Protein 1Y51 (pdb70)

Sequence (261 aa):
AEKTFKVVSDSGIHARPATILVQTASKWNSEIQLEYNGKTVNLKSIMGVMSLGIPKGATIKITAEGADAAEAMAALTDTLAKEGLAEAEKTFKVVSDSGIHARPATILVQTASKWNSEIQLEYNGKTVNLKSIMGVMSLGIPKGATIKITAEGADAAEAMAALTDTLAKEGLAEAEKTFKVVSDSGIHARPATILVQTASKWNSEIQLEYNGKTVNLKSIMGVMSLGIPKGATIKITAEGADAAEAMAALTDTLAKEGLAE

InterPro domains:
  IPR000032 Phosphocarrier protein HPr-like [PF00381] (3-82)
  IPR000032 Phosphocarrier protein HPr-like [PR00107] (13-29)
  IPR000032 Phosphocarrier protein HPr-like [PR00107] (38-53)
  IPR000032 Phosphocarrier protein HPr-like [PR00107] (53-70)
  IPR000032 Phosphocarrier protein HPr-like [PS51350] (1-88)
  IPR000032 Phosphocarrier protein HPr-like [TIGR01003] (1-81)
  IPR000032 Phosphocarrier protein HPr-like [cd00367] (5-64)
  IPR001020 Phosphotransferase system, HPr histidine phosphorylation site [PS00369] (13-20)
  IPR002114 Phosphotransferase system, HPr serine phosphorylation site [PS00589] (39-54)
  IPR035895 HPr-like superfamily [G3DSA:3.30.1340.10] (1-88)
  IPR035895 HPr-like superfamily [SSF55594] (1-83)
  IPR050399 Phosphocarrier protein HPr [PTHR33705] (1-84)

Radius of gyration: 20.87 Å; Cα contacts (8 Å, |Δi|>4): 569; chains: 3; bounding box: 58×35×46 Å

CATH classification: 3.30.1340.10

Secondary structure (DSSP, 8-state):
-EEEEEB--TT-S-HHHHHHHHHHHHTSSSEEEEEETTEEEETT-HHHHHHT-PPTT-EEEEEEESTTHHHHHHHHHHHHHHTT-B-/-EEEEEB--TT-S-HHHHHHHHHHHHTSSSEEEEEETTEEEETT-HHHHHHT-PPTT-EEEEEEESTTHHHHHHHHHHHHHHTT-B-/-EEEEEB--TT-B-HHHHHHHHHHHHTSSSEEEEEETTEEEETT-HHHHHHT-BPTT-EEEEEEESTTHHHHHHHHHHHHHHTT-B-

B-factor: mean 28.65, std 10.47, range [8.69, 104.7]

Nearest PDB structures (foldseek):
  1y51-assembly1_A  TM=1.012E+00  e=1.190E-16  Geobacillus stearothermophilus
  1y4y-assembly1_A  TM=1.009E+00  e=4.669E-16  Geobacillus stearothermophilus
  1sph-assembly1_B  TM=9.916E-01  e=9.750E-13  Bacillus subtilis
  2hpr-assembly1_A  TM=9.894E-01  e=1.330E-12  Bacillus subtilis
  1ptf-assembly1_A  TM=9.870E-01  e=1.815E-12  Enterococcus faecalis

Foldseek 3Di:
DKDKKWWADQAAQDDPLLVVLLVLLVVDPWFKWKDFPHDIDGSVDSVSSRVVSGHHGTMMMMDTDDPCRVVSVVSSVVSCVVSNTID/DKDKKWWADQAAQDDPLLVVLLVLLVVDPKFKWKDFPHDIDGSVDSVVSRVRSGHHGTMMMMDIDDPCRVVSVVSSVVSCVVSSTID/DKDKKWWADQAAQADPLLVVLLVLLVVDPWFKWKDWPHDIDGSVDSVVVHVVSGGHGTMMMMDTDDPCRVVSVVSSVVSCVVSRTID

Solvent-accessible surface area: 12404 Å² total; per-residue (Å²): 68,103,77,77,5,107,3,70,16,119,64,0,2,83,51,154,25,0,54,48,0,11,116,23,0,60,127,24,101,1,114,2,38,0,33,48,125,70,150,85,27,80,0,67,44,63,162,14,0,70,85,18,55,5,58,125,41,9,82,2,74,0,30,0,83,46,45,6,11,35,4,0,17,37,22,0,38,77,16,0,69,175,40,41,2,4,147,67,98,73,38,5,108,2,72,16,120,76,2,0,75,66,143,30,0,46,49,0,13,108,20,0,64,151,45,124,0,40,1,3,0,4,43,93,16,105,22,15,48,0,63,48,69,160,17,0,62,70,17,38,0,58,122,37,9,28,0,36,0,15,0,20,22,88,22,12,74,96,0,16,58,20,0,40,74,17,0,67,176,40,40,1,4,142,68,93,76,74,4,108,3,70,16,122,82,1,0,65,64,198,38,0,55,69,0,12,114,21,0,58,148,43,127,0,38,1,3,0,42,45,128,47,137,22,20,47,0,62,50,64,160,17,0,63,87,19,40,0,57,122,40,9,78,1,86,0,14,0,18,24,68,21,10,75,91,0,17,59,21,0,37,70,16,0,67,170,58,41,2,4,150

Organism: Geobacillus stearothermophilus (NCBI:txid1422)

Structure (mmCIF, N/CA/C/O backbone):
data_1Y51
#
_entry.id   1Y51
#
_cell.length_a   75.719
_cell.length_b   75.719
_cell.length_c   177.783
_cell.angle_alpha   90.00
_cell.angle_beta   90.00
_cell.angle_gamma   90.00
#
_symmetry.space_group_name_H-M   'I 41 2 2'
#
loop_
_entity.id
_entity.type
_entity.pdbx_description
1 polymer 'Phosphocarrier protein HPr'
2 non-polymer 'SULFATE ION'
3 water water
#
loop_
_atom_site.group_PDB
_atom_site.id
_atom_site.type_symbol
_atom_site.label_atom_id
_atom_site.label_alt_id
_atom_site.label_comp_id
_atom_site.label_asym_id
_atom_site.label_entity_id
_atom_site.label_seq_id
_atom_site.pdbx_PDB_ins_code
_atom_site.Cartn_x
_atom_site.Cartn_y
_atom_site.Cartn_z
_atom_site.occupancy
_atom_site.B_iso_or_equiv
_atom_site.auth_seq_id
_atom_site.auth_comp_id
_atom_site.auth_asym_id
_atom_site.auth_atom_id
_atom_site.pdbx_PDB_model_num
ATOM 1 N N . ALA A 1 2 ? 62.031 27.060 40.020 1.00 23.32 2 ALA A N 1
ATOM 2 C CA . ALA A 1 2 ? 62.161 26.143 38.856 1.00 23.36 2 ALA A CA 1
ATOM 3 C C . ALA A 1 2 ? 63.420 25.323 39.068 1.00 23.04 2 ALA A C 1
ATOM 4 O O . ALA A 1 2 ? 64.368 25.825 39.637 1.00 23.25 2 ALA A O 1
ATOM 6 N N . GLU A 1 3 ? 63.413 24.042 38.638 1.00 21.51 3 GLU A N 1
ATOM 7 C CA . GLU A 1 3 ? 64.524 23.113 38.848 1.00 20.86 3 GLU A CA 1
ATOM 8 C C . GLU A 1 3 ? 64.528 22.130 37.673 1.00 23.11 3 GLU A C 1
ATOM 9 O O . GLU A 1 3 ? 63.477 21.703 37.196 1.00 22.68 3 GLU A O 1
ATOM 15 N N . LYS A 1 4 ? 65.727 21.826 37.202 1.00 21.55 4 LYS A N 1
ATOM 16 C CA . LYS A 1 4 ? 65.928 20.843 36.118 1.00 20.61 4 LYS A CA 1
ATOM 17 C C . LYS A 1 4 ? 67.314 20.260 36.220 1.00 22.86 4 LYS A C 1
ATOM 18 O O . LYS A 1 4 ? 68.284 20.975 36.501 1.00 21.36 4 LYS A O 1
ATOM 24 N N . THR A 1 5 ? 67.403 18.926 36.031 1.00 20.68 5 THR A N 1
ATOM 25 C CA . THR A 1 5 ? 68.677 18.259 35.873 1.00 20.89 5 THR A CA 1
ATOM 26 C C . THR A 1 5 ? 69.008 17.959 34.390 1.00 17.54 5 THR A C 1
ATOM 27 O O . THR A 1 5 ? 68.126 17.822 33.573 1.00 20.51 5 THR A O 1
ATOM 31 N N . PHE A 1 6 ? 70.304 18.004 34.114 1.00 18.26 6 PHE A N 1
ATOM 32 C CA . PHE A 1 6 ? 70.858 17.781 32.784 1.00 21.18 6 PHE A CA 1
ATOM 33 C C . PHE A 1 6 ? 72.024 16.835 32.856 1.00 22.28 6 PHE A C 1
ATOM 34 O O . PHE A 1 6 ? 72.761 16.758 33.823 1.00 19.36 6 PHE A O 1
ATOM 42 N N . LYS A 1 7 ? 72.271 16.186 31.734 1.00 21.57 7 LYS A N 1
ATOM 43 C CA . LYS A 1 7 ? 73.453 15.375 31.537 1.00 21.94 7 LYS A CA 1
ATOM 44 C C . LYS A 1 7 ? 74.400 16.117 30.579 1.00 17.80 7 LYS A C 1
ATOM 45 O O . LYS A 1 7 ? 73.980 16.556 29.484 1.00 20.63 7 LYS A O 1
ATOM 51 N N . VAL A 1 8 ? 75.656 16.211 30.959 1.00 20.07 8 VAL A N 1
ATOM 52 C CA . VAL A 1 8 ? 76.648 16.879 30.191 1.00 19.83 8 VAL A CA 1
ATOM 53 C C . VAL A 1 8 ? 77.151 15.972 29.064 1.00 22.50 8 VAL A C 1
ATOM 54 O O . VAL A 1 8 ? 77.517 14.826 29.293 1.00 23.48 8 VAL A O 1
ATOM 58 N N . VAL A 1 9 ? 77.070 16.492 27.847 1.00 23.06 9 VAL A N 1
ATOM 59 C CA . VAL A 1 9 ? 77.393 15.695 26.659 1.00 23.01 9 VAL A CA 1
ATOM 60 C C . VAL A 1 9 ? 78.609 16.221 25.907 1.00 25.18 9 VAL A C 1
ATOM 61 O O . VAL A 1 9 ? 79.028 15.627 24.917 1.00 24.80 9 VAL A O 1
ATOM 65 N N . SER A 1 10 ? 79.162 17.351 26.327 1.00 21.92 10 SER A N 1
ATOM 66 C CA . SER A 1 10 ? 80.351 17.882 25.758 1.00 22.75 10 SER A CA 1
ATOM 67 C C . SER A 1 10 ? 81.578 17.078 26.146 1.00 29.54 10 SER A C 1
ATOM 68 O O . SER A 1 10 ? 81.753 16.787 27.315 1.00 26.86 10 SER A O 1
ATOM 71 N N . ASP A 1 11 ? 82.447 16.776 25.166 1.00 26.69 11 ASP A N 1
ATOM 72 C CA . ASP A 1 11 ? 83.711 16.066 25.416 1.00 37.28 11 ASP A CA 1
ATOM 73 C C . ASP A 1 11 ? 84.596 16.736 26.428 1.00 32.11 11 ASP A C 1
ATOM 74 O O . ASP A 1 11 ? 85.327 16.066 27.157 1.00 35.43 11 ASP A O 1
ATOM 79 N N . SER A 1 12 ? 84.548 18.059 26.476 1.00 29.38 12 SER A N 1
ATOM 80 C CA . SER A 1 12 ? 85.408 18.810 27.378 1.00 32.36 12 SER A CA 1
ATOM 81 C C . SER A 1 12 ? 84.695 19.248 28.662 1.00 32.25 12 SER A C 1
ATOM 82 O O . SER A 1 12 ? 85.222 20.085 29.390 1.00 39.56 12 SER A O 1
ATOM 85 N N . GLY A 1 13 ? 83.491 18.748 28.920 1.00 28.33 13 GLY A N 1
ATOM 86 C CA . GLY A 1 13 ? 82.742 19.251 30.073 1.00 27.90 13 GLY A CA 1
ATOM 87 C C . GLY A 1 13 ? 82.261 20.681 29.864 1.00 26.38 13 GLY A C 1
ATOM 88 O O . GLY A 1 13 ? 81.986 21.095 28.722 1.00 26.50 13 GLY A O 1
ATOM 89 N N . ILE A 1 14 ? 82.085 21.422 30.959 1.00 25.56 14 ILE A N 1
ATOM 90 C CA . ILE A 1 14 ? 81.605 22.821 30.908 1.00 23.82 14 ILE A CA 1
ATOM 91 C C . ILE A 1 14 ? 82.721 23.744 31.366 1.00 26.45 14 ILE A C 1
ATOM 92 O O . ILE A 1 14 ? 83.035 23.833 32.561 1.00 25.17 14 ILE A O 1
ATOM 97 N N . HIS A 1 15 ? 83.359 24.384 30.403 1.00 24.74 15 HIS A N 1
ATOM 98 C CA . HIS A 1 15 ? 84.513 25.219 30.658 1.00 29.53 15 HIS A CA 1
ATOM 99 C C . HIS A 1 15 ? 84.590 26.350 29.611 1.00 25.34 15 HIS A C 1
ATOM 100 O O . HIS A 1 15 ? 83.769 26.470 28.690 1.00 25.01 15 HIS A O 1
ATOM 113 N N . ALA A 1 16 ? 85.580 27.206 29.796 1.00 24.90 16 ALA A N 1
ATOM 114 C CA . ALA A 1 16 ? 85.961 28.190 28.798 1.00 28.80 16 ALA A CA 1
ATOM 115 C C . ALA A 1 16 ? 84.812 28.995 28.147 1.00 28.64 16 ALA A C 1
ATOM 116 O O . ALA A 1 16 ? 83.943 29.527 28.841 1.00 26.90 16 ALA A O 1
ATOM 118 N N . ARG A 1 17 ? 84.818 29.113 26.828 1.00 27.55 17 ARG A N 1
ATOM 119 C CA . ARG A 1 17 ? 83.915 30.031 26.165 1.00 26.96 17 ARG A CA 1
ATOM 120 C C . ARG A 1 17 ? 82.459 29.550 26.262 1.00 24.42 17 ARG A C 1
ATOM 121 O O . ARG A 1 17 ? 81.571 30.383 26.459 1.00 23.38 17 ARG A O 1
ATOM 136 N N . PRO A 1 18 ? 82.159 28.267 26.098 1.00 25.34 18 PRO A N 1
ATOM 137 C CA . PRO A 1 18 ? 80.756 27.841 26.300 1.00 19.77 18 PRO A CA 1
ATOM 138 C C . PRO A 1 18 ? 80.236 28.100 27.706 1.00 22.84 18 PRO A C 1
ATOM 139 O O . PRO A 1 18 ? 79.054 28.488 27.842 1.00 22.20 18 PRO A O 1
ATOM 143 N N . ALA A 1 19 ? 81.087 27.966 28.727 1.00 19.92 19 ALA A N 1
ATOM 144 C CA . ALA A 1 19 ? 80.666 28.241 30.107 1.00 20.03 19 ALA A CA 1
ATOM 145 C C . ALA A 1 19 ? 80.341 29.755 30.226 1.00 21.73 19 ALA A C 1
ATOM 146 O O . ALA A 1 19 ? 79.381 30.165 30.903 1.00 21.07 19 ALA A O 1
ATOM 148 N N . THR A 1 20 ? 81.146 30.551 29.563 1.00 18.97 20 THR A N 1
ATOM 149 C CA . THR A 1 20 ? 80.959 32.007 29.531 1.00 21.33 20 THR A CA 1
ATOM 150 C C . THR A 1 20 ? 79.600 32.392 28.910 1.00 19.98 20 THR A C 1
ATOM 151 O O . THR A 1 20 ? 78.839 33.209 29.444 1.00 22.08 20 THR A O 1
ATOM 155 N N . ILE A 1 21 ? 79.269 31.751 27.804 1.00 19.02 21 ILE A N 1
ATOM 156 C CA . ILE A 1 21 ? 78.026 32.020 27.126 1.00 21.87 21 ILE A CA 1
ATOM 157 C C . ILE A 1 21 ? 76.848 31.567 28.042 1.00 20.02 21 ILE A C 1
ATOM 158 O O . ILE A 1 21 ? 75.830 32.236 28.094 1.00 18.77 21 ILE A O 1
ATOM 163 N N . LEU A 1 22 ? 76.967 30.426 28.712 1.00 18.02 22 LEU A N 1
ATOM 164 C CA . LEU A 1 22 ? 75.947 29.973 29.645 1.00 18.85 22 LEU A CA 1
ATOM 165 C C . LEU A 1 22 ? 75.686 31.026 30.776 1.00 18.67 22 LEU A C 1
ATOM 166 O O . LEU A 1 22 ? 74.545 31.358 31.087 1.00 18.04 22 LEU A O 1
ATOM 171 N N . VAL A 1 23 ? 76.754 31.532 31.366 1.00 18.84 23 VAL A N 1
ATOM 172 C CA . VAL A 1 23 ? 76.660 32.565 32.396 1.00 18.58 23 VAL A CA 1
ATOM 173 C C . VAL A 1 23 ? 75.971 33.827 31.819 1.00 17.21 23 VAL A C 1
ATOM 174 O O . VAL A 1 23 ? 75.116 34.447 32.485 1.00 17.26 23 VAL A O 1
ATOM 178 N N . GLN A 1 24 ? 76.317 34.202 30.575 1.00 16.59 24 GLN A N 1
ATOM 179 C CA . GLN A 1 24 ? 75.699 35.352 29.967 1.00 19.50 24 GLN A CA 1
ATOM 180 C C . GLN A 1 24 ? 74.183 35.138 29.739 1.00 15.74 24 GLN A C 1
ATOM 181 O O . GLN A 1 24 ? 73.406 36.030 29.990 1.00 17.64 24 GLN A O 1
ATOM 187 N N . THR A 1 25 ? 73.781 33.939 29.332 1.00 16.32 25 THR A N 1
ATOM 188 C CA . THR A 1 25 ? 72.357 33.609 29.259 1.00 16.28 25 THR A CA 1
ATOM 189 C C . THR A 1 25 ? 71.679 33.751 30.617 1.00 17.53 25 THR A C 1
ATOM 190 O O . THR A 1 25 ? 70.564 34.303 30.679 1.00 17.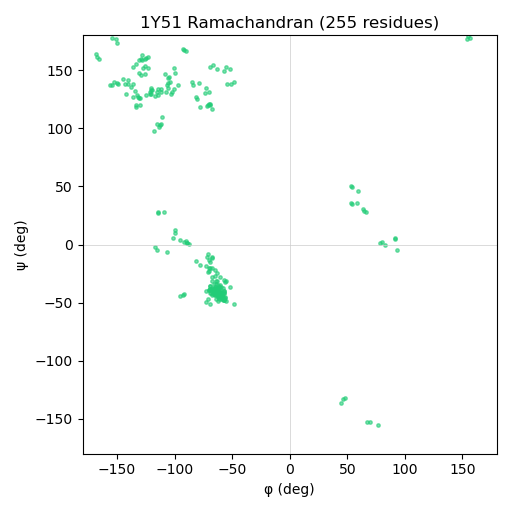17 25 THR A O 1
ATOM 194 N N . ALA A 1 26 ? 72.306 33.217 31.686 1.00 16.07 26 ALA A N 1
ATOM 195 C CA . ALA A 1 26 ? 71.689 33.317 33.016 1.00 17.74 26 ALA A CA 1
ATOM 196 C C . ALA A 1 26 ? 71.495 34.789 33.399 1.00 17.54 26 ALA A C 1
ATOM 197 O O . ALA A 1 26 ? 70.505 35.143 34.000 1.00 16.29 26 ALA A O 1
ATOM 199 N N . SER A 1 27 ? 72.486 35.613 33.089 1.00 16.57 27 SER A N 1
ATOM 200 C CA . SER A 1 27 ? 72.527 37.007 33.549 1.00 17.27 27 SER A CA 1
ATOM 201 C C . SER A 1 27 ? 71.443 37.881 32.928 1.00 19.50 27 SER A C 1
ATOM 202 O O . SER A 1 27 ? 71.194 39.002 33.408 1.00 19.96 27 SER A O 1
ATOM 207 N N . LYS A 1 28 ? 70.749 37.386 31.908 1.00 17.69 28 LYS A N 1
ATOM 208 C CA . LYS A 1 28 ? 69.696 38.167 31.250 1.00 18.45 28 LYS A CA 1
ATOM 209 C C . LYS A 1 28 ? 68.423 38.316 32.084 1.00 17.32 28 LYS A C 1
ATOM 210 O O . LYS A 1 28 ? 67.574 39.141 31.759 1.00 22.00 28 LYS A O 1
ATOM 216 N N . TRP A 1 29 ? 68.273 37.427 33.086 1.00 16.89 29 TRP A N 1
ATOM 217 C CA . TRP A 1 29 ? 67.002 37.213 33.798 1.00 17.42 29 TRP A CA 1
ATOM 218 C C . TRP A 1 29 ? 67.012 37.827 35.179 1.00 19.15 29 TRP A C 1
ATOM 219 O O . TRP A 1 29 ? 68.009 37.885 35.849 1.00 17.17 29 TRP A O 1
ATOM 230 N N . ASN A 1 30 ? 65.870 38.354 35.608 1.00 19.37 30 ASN A N 1
ATOM 231 C CA . ASN A 1 30 ? 65.771 38.911 36.956 1.00 16.75 30 ASN A CA 1
ATOM 232 C C . ASN A 1 30 ? 65.954 37.864 38.065 1.00 16.45 30 ASN A C 1
ATOM 233 O O . ASN A 1 30 ? 66.472 38.181 39.147 1.00 18.43 30 ASN A O 1
ATOM 238 N N . SER A 1 31 ? 65.505 36.647 37.816 1.00 15.91 31 SER A N 1
ATOM 239 C CA . SER A 1 31 ? 65.613 35.553 38.744 1.00 16.24 31 SER A CA 1
ATOM 240 C C . SER A 1 31 ? 67.045 35.348 39.272 1.00 15.57 31 SER A C 1
ATOM 241 O O . SER A 1 31 ? 67.994 35.605 38.564 1.00 18.16 31 SER A O 1
ATOM 244 N N . GLU A 1 32 ? 67.163 34.840 40.471 1.00 15.70 32 GLU A N 1
ATOM 245 C CA . GLU A 1 32 ? 68.439 34.344 40.970 1.00 15.43 32 GLU A CA 1
ATOM 246 C C . GLU A 1 32 ? 68.527 32.912 40.451 1.00 16.82 32 GLU A C 1
ATOM 247 O O . GLU A 1 32 ? 67.537 32.222 40.360 1.00 17.78 32 GLU A O 1
ATOM 257 N N . ILE A 1 33 ? 69.717 32.526 40.015 1.00 15.32 33 ILE A N 1
ATOM 258 C CA . ILE A 1 33 ? 69.890 31.260 39.323 1.00 15.28 33 ILE A CA 1
ATOM 259 C C . ILE A 1 33 ? 71.130 30.585 39.868 1.00 15.59 33 ILE A C 1
ATOM 260 O O . ILE A 1 33 ? 72.181 31.246 40.002 1.00 17.57 33 ILE A O 1
ATOM 265 N N . GLN A 1 34 ? 71.058 29.256 40.100 1.00 15.67 34 GLN A N 1
ATOM 266 C CA . GLN A 1 34 ? 72.198 28.481 40.598 1.00 18.51 34 GLN A CA 1
ATOM 267 C C . GLN A 1 34 ? 72.498 27.251 39.734 1.00 14.66 34 GLN A C 1
ATOM 268 O O . GLN A 1 34 ? 71.633 26.778 39.019 1.00 16.33 34 GLN A O 1
ATOM 274 N N . LEU A 1 35 ? 73.787 26.850 39.736 1.00 15.69 35 LEU A N 1
ATOM 275 C CA . LEU A 1 35 ? 74.228 25.606 39.164 1.00 18.11 35 LEU A CA 1
ATOM 276 C C . LEU A 1 35 ? 74.859 24.752 40.228 1.00 19.84 35 LEU A C 1
ATOM 277 O O . LEU A 1 35 ? 75.716 25.208 40.941 1.00 19.03 35 LEU A O 1
ATOM 282 N N . GLU A 1 36 ? 74.461 23.495 40.262 1.00 19.25 36 GLU A N 1
ATOM 283 C CA . GLU A 1 36 ? 74.963 22.583 41.223 1.00 16.70 36 GLU A CA 1
ATOM 284 C C . GLU A 1 36 ? 75.553 21.346 40.555 1.00 17.74 36 GLU A C 1
ATOM 285 O O . GLU A 1 36 ? 74.999 20.813 39.613 1.00 18.65 36 GLU A O 1
ATOM 294 N N . TYR A 1 37 ? 76.784 21.027 40.945 1.00 18.49 37 TYR A N 1
ATOM 295 C CA . TYR A 1 37 ? 77.435 19.786 40.463 1.00 20.00 37 TYR A CA 1
ATOM 296 C C . TYR A 1 37 ? 78.047 19.087 41.704 1.00 17.74 37 TYR A C 1
ATOM 297 O O . TYR A 1 37 ? 78.840 19.684 42.413 1.00 19.70 37 TYR A O 1
ATOM 306 N N . ASN A 1 38 ? 77.731 17.804 41.848 1.00 21.08 38 ASN A N 1
ATOM 307 C CA . ASN A 1 38 ? 78.367 16.918 42.833 1.00 21.60 38 ASN A CA 1
ATOM 308 C C . ASN A 1 38 ? 78.323 17.469 44.240 1.00 23.80 38 ASN A C 1
ATOM 309 O O . ASN A 1 38 ? 79.244 17.262 45.035 1.00 26.62 38 ASN A O 1
ATOM 314 N N . GLY A 1 39 ? 77.219 18.141 44.559 1.00 21.26 39 GLY A N 1
ATOM 315 C CA . GLY A 1 39 ? 76.954 18.633 45.909 1.00 23.60 39 GLY A CA 1
ATOM 316 C C . GLY A 1 39 ? 77.419 20.036 46.235 1.00 27.75 39 GLY A C 1
ATOM 317 O O . GLY A 1 39 ? 77.303 20.505 47.368 1.00 24.51 39 GLY A O 1
ATOM 318 N N . LYS A 1 40 ? 77.936 20.725 45.245 1.00 20.39 40 LYS A N 1
ATOM 319 C CA . LYS A 1 40 ? 78.388 22.093 45.378 1.00 20.69 40 LYS A CA 1
ATOM 320 C C . LYS A 1 40 ? 77.557 22.984 44.486 1.00 22.20 40 LYS A C 1
ATOM 321 O O . LYS A 1 40 ? 77.458 22.739 43.312 1.00 19.60 40 LYS A O 1
ATOM 327 N N . THR A 1 41 ? 77.005 24.049 45.067 1.00 22.36 41 THR A N 1
ATOM 328 C CA . THR A 1 41 ? 76.108 24.973 44.374 1.00 21.39 41 THR A CA 1
ATOM 329 C C . THR A 1 41 ? 76.782 26.331 44.286 1.00 20.33 41 THR A C 1
ATOM 330 O O . THR A 1 41 ? 77.215 26.889 45.289 1.00 21.34 41 THR A O 1
ATOM 334 N N . VAL A 1 42 ? 76.713 26.901 43.096 1.00 17.60 42 VAL A N 1
ATOM 335 C CA . VAL A 1 42 ? 77.243 28.223 42.811 1.00 17.57 42 VAL A CA 1
ATOM 336 C C . VAL A 1 42 ? 76.134 29.067 42.123 1.00 17.31 42 VAL A C 1
ATOM 337 O O . VAL A 1 42 ? 75.149 28.559 41.603 1.00 20.11 42 VAL A O 1
ATOM 341 N N . ASN A 1 43 ? 76.382 30.366 42.144 1.00 18.34 43 ASN A N 1
ATOM 342 C CA . ASN A 1 43 ? 75.613 31.318 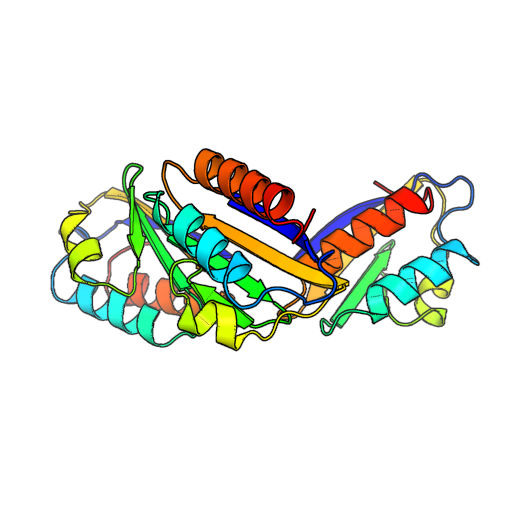41.371 1.00 16.95 43 ASN A CA 1
ATOM 343 C C . ASN A 1 43 ? 75.947 31.193 39.918 1.00 16.32 43 ASN A C 1
ATOM 344 O O . ASN A 1 43 ? 77.110 31.375 39.526 1.00 17.58 43 ASN A O 1
ATOM 349 N N . LEU A 1 44 ? 74.946 30.872 39.116 1.00 16.44 44 LEU A N 1
ATOM 350 C CA . LEU A 1 44 ? 75.180 30.720 37.690 1.00 16.72 44 LEU A CA 1
ATOM 351 C C . LEU A 1 44 ? 75.449 32.040 36.956 1.00 18.50 44 LEU A C 1
ATOM 352 O O . LEU A 1 44 ? 75.854 32.057 35.786 1.00 19.60 44 LEU A O 1
ATOM 357 N N . LYS A 1 45 ? 75.270 33.160 37.637 1.00 16.76 45 LYS A N 1
ATOM 358 C CA . LYS A 1 45 ? 75.659 34.447 37.062 1.00 17.16 45 LYS A CA 1
ATOM 359 C C . LYS A 1 45 ? 77.138 34.822 37.344 1.00 15.52 45 LYS A C 1
ATOM 360 O O . LYS A 1 45 ? 77.612 35.895 36.970 1.00 17.38 45 LYS A O 1
ATOM 366 N N . SER A 1 46 ? 77.811 33.925 38.039 1.00 17.82 46 SER A N 1
ATOM 367 C CA . SER A 1 46 ? 79.207 34.100 38.437 1.00 18.47 46 SER A CA 1
ATOM 368 C C . SER A 1 46 ? 80.100 33.114 37.703 1.00 23.30 46 SER A C 1
ATOM 369 O O . SER A 1 46 ? 80.117 31.919 38.050 1.00 24.23 46 SER A O 1
ATOM 372 N N . ILE A 1 47 ? 80.819 33.601 36.704 1.00 20.07 47 ILE A N 1
ATOM 373 C CA . ILE A 1 47 ? 81.646 32.746 35.884 1.00 18.69 47 ILE A CA 1
ATOM 374 C C . ILE A 1 47 ? 82.777 32.121 36.707 1.00 20.00 47 ILE A C 1
ATOM 375 O O . ILE A 1 47 ? 83.110 30.965 36.495 1.00 19.85 47 ILE A O 1
ATOM 380 N N . MET A 1 48 ? 83.336 32.861 37.648 1.00 20.02 48 MET A N 1
ATOM 381 C CA . MET A 1 48 ? 84.360 32.280 38.502 1.00 20.83 48 MET A CA 1
ATOM 382 C C . MET A 1 48 ? 83.865 31.011 39.221 1.00 21.16 48 MET A C 1
ATOM 383 O O . MET A 1 48 ? 84.527 29.976 39.193 1.00 22.63 48 MET A O 1
ATOM 388 N N . GLY A 1 49 ? 82.656 31.084 39.782 1.00 21.24 49 GLY A N 1
ATOM 389 C CA . GLY A 1 49 ? 82.063 29.966 40.493 1.00 25.91 49 GLY A CA 1
ATOM 390 C C . GLY A 1 49 ? 81.758 28.802 39.565 1.00 21.41 49 GLY A C 1
ATOM 391 O O . GLY A 1 49 ? 82.007 27.651 39.904 1.00 20.12 49 GLY A O 1
ATOM 392 N N . VAL A 1 50 ? 81.235 29.126 38.404 1.00 21.25 50 VAL A N 1
ATOM 393 C CA . VAL A 1 50 ? 80.919 28.101 37.434 1.00 18.92 50 VAL A CA 1
ATOM 394 C C . VAL A 1 50 ? 82.172 27.376 37.009 1.00 17.23 50 VAL A C 1
ATOM 395 O O . VAL A 1 50 ? 82.179 26.109 36.935 1.00 19.37 50 VAL A O 1
ATOM 399 N N . MET A 1 51 ? 83.242 28.111 36.730 1.00 20.55 51 MET A N 1
ATOM 400 C CA . MET A 1 51 ? 84.484 27.415 36.306 1.00 20.79 51 MET A CA 1
ATOM 401 C C . MET A 1 51 ? 85.086 26.593 37.426 1.00 23.18 51 MET A C 1
ATOM 402 O O . MET A 1 51 ? 85.679 25.548 37.183 1.00 24.78 51 MET A O 1
ATOM 407 N N . SER A 1 52 ? 84.893 27.059 38.668 1.00 23.17 52 SER A N 1
ATOM 408 C CA . SER A 1 52 ? 85.426 26.423 39.856 1.00 27.47 52 SER A CA 1
ATOM 409 C C . SER A 1 52 ? 84.893 25.002 40.010 1.00 24.64 52 SER A C 1
ATOM 410 O O . SER A 1 52 ? 85.567 24.140 40.598 1.00 25.76 52 SER A O 1
ATOM 413 N N . LEU A 1 53 ? 83.703 24.744 39.499 1.00 22.42 53 LEU A N 1
ATOM 414 C CA . LEU A 1 53 ? 83.102 23.420 39.678 1.00 21.47 53 LEU A CA 1
ATOM 415 C C . LEU A 1 53 ? 83.809 22.313 38.884 1.00 22.35 53 LEU A C 1
ATOM 416 O O . LEU A 1 53 ? 83.631 21.111 39.187 1.00 22.37 53 LEU A O 1
ATOM 421 N N . GLY A 1 54 ? 84.557 22.698 37.857 1.00 20.57 54 GLY A N 1
ATOM 422 C CA . GLY A 1 54 ? 85.299 21.756 37.047 1.00 26.00 54 GLY A CA 1
ATOM 423 C C . GLY A 1 54 ? 84.446 20.635 36.503 1.00 25.27 54 GLY A C 1
ATOM 424 O O . GLY A 1 54 ? 84.777 19.434 36.610 1.00 25.91 54 GLY A O 1
ATOM 425 N N . ILE A 1 55 ? 83.335 21.008 35.899 1.00 21.54 55 ILE A N 1
ATOM 426 C CA . ILE A 1 55 ? 82.366 20.030 35.449 1.00 20.79 55 ILE A CA 1
ATOM 427 C C . ILE A 1 55 ? 82.848 19.233 34.256 1.00 19.85 55 ILE A C 1
ATOM 428 O O . ILE A 1 55 ? 83.071 19.790 33.216 1.00 23.33 55 ILE A O 1
ATOM 433 N N . PRO A 1 56 ? 82.944 17.924 34.418 1.00 20.49 56 PRO A N 1
ATOM 434 C CA . PRO A 1 56 ? 83.431 17.063 33.338 1.00 25.97 56 PRO A CA 1
ATOM 435 C C . PRO A 1 56 ? 82.369 16.493 32.433 1.00 23.93 56 PRO A C 1
ATOM 436 O O . PRO A 1 56 ? 81.167 16.480 32.715 1.00 21.98 56 PRO A O 1
ATOM 440 N N . LYS A 1 57 ? 82.841 15.930 31.314 1.00 24.27 57 LYS A N 1
ATOM 441 C CA . LYS A 1 57 ? 82.000 15.101 30.491 1.00 26.56 57 LYS A CA 1
ATOM 442 C C . LYS A 1 57 ? 81.312 14.021 31.312 1.00 24.06 57 LYS A C 1
ATOM 443 O O . LYS A 1 57 ? 81.907 13.401 32.196 1.00 24.31 57 LYS A O 1
ATOM 449 N N . GLY A 1 58 ? 80.036 13.830 30.997 1.00 22.76 58 GLY A N 1
ATOM 450 C CA . GLY A 1 58 ? 79.209 12.824 31.585 1.00 25.59 58 GLY A CA 1
ATOM 451 C C . GLY A 1 58 ? 78.632 13.144 32.960 1.00 24.66 58 GLY A C 1
ATOM 452 O O . GLY A 1 58 ? 77.873 12.354 33.507 1.00 26.45 58 GLY A O 1
ATOM 453 N N . ALA A 1 59 ? 78.919 14.339 33.451 1.00 22.06 59 ALA A N 1
ATOM 454 C CA . ALA A 1 59 ? 78.347 14.779 34.725 1.00 24.07 59 ALA A CA 1
ATOM 455 C C . ALA A 1 59 ? 76.846 14.960 34.600 1.00 20.78 59 ALA A C 1
ATOM 456 O O . ALA A 1 59 ? 76.329 15.253 33.517 1.00 22.50 59 ALA A O 1
ATOM 458 N N . THR A 1 60 ? 76.170 14.827 35.740 1.00 20.01 60 THR A N 1
ATOM 459 C CA . THR A 1 60 ? 74.793 15.297 35.926 1.00 16.87 60 THR A CA 1
ATOM 460 C C . THR A 1 60 ? 74.870 16.596 36.719 1.00 19.62 60 THR A C 1
ATOM 461 O O . THR A 1 60 ? 75.607 16.679 37.708 1.00 21.34 60 THR A O 1
ATOM 465 N N . ILE A 1 61 ? 74.180 17.598 36.225 1.00 18.52 61 ILE A N 1
ATOM 466 C CA . ILE A 1 61 ? 74.128 18.893 36.881 1.00 22.17 61 ILE A CA 1
ATOM 467 C C . ILE A 1 61 ? 72.667 19.290 37.177 1.00 19.71 61 ILE A C 1
ATOM 468 O O . ILE A 1 61 ? 71.724 18.773 36.556 1.00 19.44 61 ILE A O 1
ATOM 473 N N . LYS A 1 62 ? 72.482 20.246 38.098 1.00 18.87 62 LYS A N 1
ATOM 474 C CA . LYS A 1 62 ? 71.153 20.712 38.447 1.00 16.52 62 LYS A CA 1
ATOM 475 C C . LYS A 1 62 ? 71.140 22.235 38.386 1.00 16.75 62 LYS A C 1
ATOM 476 O O . LYS A 1 62 ? 71.986 22.834 39.043 1.00 19.84 62 LYS A O 1
ATOM 482 N N . ILE A 1 63 ? 70.205 22.797 37.619 1.00 16.70 63 ILE A N 1
ATOM 483 C CA . ILE A 1 63 ? 69.979 24.239 37.583 1.00 18.10 63 ILE A CA 1
ATOM 484 C C . ILE A 1 63 ? 68.709 24.530 38.350 1.00 18.71 63 ILE A C 1
ATOM 485 O O . ILE A 1 63 ? 67.698 23.829 38.185 1.00 18.93 63 ILE A O 1
ATOM 490 N N . THR A 1 64 ? 68.734 25.614 39.141 1.00 18.34 64 THR A N 1
ATOM 491 C CA . THR A 1 64 ? 67.550 26.092 39.830 1.00 18.50 64 THR A CA 1
ATOM 492 C C . THR A 1 64 ? 67.427 27.572 39.581 1.00 17.74 64 THR A C 1
ATOM 493 O O . THR A 1 64 ? 68.427 28.237 39.425 1.00 18.76 64 THR A O 1
ATOM 497 N N . ALA A 1 65 ? 66.181 28.060 39.527 1.00 16.47 65 ALA A N 1
ATOM 498 C CA . ALA A 1 65 ? 65.982 29.519 39.280 1.00 17.44 65 ALA A CA 1
ATOM 499 C C . ALA A 1 65 ? 64.842 29.938 40.159 1.00 19.09 65 ALA A C 1
ATOM 500 O O . ALA A 1 65 ? 63.851 29.239 40.214 1.00 18.57 65 ALA A O 1
ATOM 502 N N . GLU A 1 66 ? 64.952 31.104 40.809 1.00 16.65 66 GLU A N 1
ATOM 503 C CA . GLU A 1 66 ? 63.871 31.635 41.668 1.00 15.70 66 GLU A CA 1
ATOM 504 C C . GLU A 1 66 ? 63.599 33.068 41.284 1.00 16.33 66 GLU A C 1
ATOM 505 O O . GLU A 1 66 ? 64.475 33.929 41.301 1.00 17.16 66 GLU A O 1
ATOM 511 N N . GLY A 1 67 ? 62.351 33.293 40.878 1.00 18.00 67 GLY A N 1
ATOM 512 C CA . GLY A 1 67 ? 61.898 34.585 40.481 1.00 17.05 67 GLY A CA 1
ATOM 513 C C . GLY A 1 67 ? 60.726 34.520 39.529 1.00 16.77 67 GLY A C 1
ATOM 514 O O . GLY A 1 67 ? 60.295 33.458 39.071 1.00 19.22 67 GLY A O 1
ATOM 515 N N . ALA A 1 68 ? 60.278 35.683 39.154 1.00 18.33 68 ALA A N 1
ATOM 516 C CA . ALA A 1 68 ? 58.992 35.768 38.398 1.00 18.73 68 ALA A CA 1
ATOM 517 C C . ALA A 1 68 ? 59.207 35.461 36.914 1.00 23.32 68 ALA A C 1
ATOM 518 O O . ALA A 1 68 ? 58.268 35.136 36.196 1.00 22.59 68 ALA A O 1
ATOM 520 N N . ASP A 1 69 ? 60.459 35.463 36.470 1.00 18.47 69 ASP A N 1
ATOM 521 C CA . ASP A 1 69 ? 60.807 35.069 35.097 1.00 17.65 69 ASP A CA 1
ATOM 522 C C . ASP A 1 69 ? 61.658 33.767 35.095 1.00 19.14 69 ASP A C 1
ATOM 523 O O . ASP A 1 69 ? 62.392 33.469 34.155 1.00 19.20 69 ASP A O 1
ATOM 528 N N . ALA A 1 70 ? 61.458 32.949 36.108 1.00 18.56 70 ALA A N 1
ATOM 529 C CA . ALA A 1 70 ? 62.214 31.722 36.239 1.00 17.99 70 ALA A CA 1
ATOM 530 C C . ALA A 1 70 ? 61.958 30.762 35.076 1.00 17.73 70 ALA A C 1
ATOM 531 O O . ALA A 1 70 ? 62.871 30.072 34.634 1.00 19.21 70 ALA A O 1
ATOM 533 N N . ALA A 1 71 ? 60.757 30.722 34.549 1.00 20.19 71 ALA A N 1
ATOM 534 C CA . ALA A 1 71 ? 60.438 29.807 33.449 1.00 22.11 71 ALA A CA 1
ATOM 535 C C . ALA A 1 71 ? 61.168 30.214 32.175 1.00 18.47 71 ALA A C 1
ATOM 536 O O . ALA A 1 71 ? 61.718 29.360 31.482 1.00 22.39 71 ALA A O 1
ATOM 538 N N . GLU A 1 72 ? 61.196 31.504 31.916 1.00 19.23 72 GLU A N 1
ATOM 539 C CA . GLU A 1 72 ? 61.959 32.013 30.769 1.00 19.10 72 GLU A CA 1
ATOM 540 C C . GLU A 1 72 ? 63.418 31.689 30.929 1.00 18.74 72 GLU A C 1
ATOM 541 O O . GLU A 1 72 ? 64.095 31.334 29.971 1.00 20.98 72 GLU A O 1
ATOM 547 N N . ALA A 1 73 ? 63.906 31.854 32.154 1.00 17.24 73 ALA A N 1
ATOM 548 C CA . ALA A 1 73 ? 65.295 31.640 32.431 1.00 17.72 73 ALA A CA 1
ATOM 549 C C . ALA A 1 73 ? 65.657 30.187 32.144 1.00 15.95 73 ALA A C 1
ATOM 550 O O . ALA A 1 73 ? 66.663 29.898 31.443 1.00 19.88 73 ALA A O 1
ATOM 552 N N . MET A 1 74 ? 64.836 29.268 32.663 1.00 18.21 74 MET A N 1
ATOM 553 C CA . MET A 1 74 ? 65.139 27.833 32.526 1.00 19.85 74 MET A CA 1
ATOM 554 C C . MET A 1 74 ? 65.079 27.424 31.043 1.00 20.01 74 MET A C 1
ATOM 555 O O . MET A 1 74 ? 65.935 26.651 30.565 1.00 19.33 74 MET A O 1
ATOM 560 N N . ALA A 1 75 ? 64.117 27.946 30.309 1.00 17.78 75 ALA A N 1
ATOM 561 C CA . ALA A 1 75 ? 64.024 27.652 28.852 1.00 19.22 75 ALA A CA 1
ATOM 562 C C . ALA A 1 75 ? 65.232 28.142 28.078 1.00 19.98 75 ALA A C 1
ATOM 563 O O . ALA A 1 75 ? 65.809 27.409 27.244 1.00 20.02 75 ALA A O 1
ATOM 565 N N . ALA A 1 76 ? 65.660 29.371 28.387 1.00 18.06 76 ALA A N 1
ATOM 566 C CA . ALA A 1 76 ? 66.828 29.986 27.736 1.00 21.48 76 ALA A CA 1
ATOM 567 C C . ALA A 1 76 ? 68.117 29.206 28.061 1.00 19.83 76 ALA A C 1
ATOM 568 O O . ALA A 1 76 ? 68.929 28.960 27.185 1.00 19.81 76 ALA A O 1
ATOM 570 N N . LEU A 1 77 ? 68.258 28.789 29.317 1.00 17.20 77 LEU A N 1
ATOM 571 C CA . LEU A 1 77 ? 69.421 28.000 29.733 1.00 16.82 77 LEU A CA 1
ATOM 572 C C . LEU A 1 77 ? 69.415 26.623 29.055 1.00 17.93 77 LEU A C 1
ATOM 573 O O . LEU A 1 77 ? 70.454 26.154 28.608 1.00 19.64 77 LEU A O 1
ATOM 578 N N . THR A 1 78 ? 68.262 26.002 28.969 1.00 18.86 78 THR A N 1
ATOM 579 C CA . THR A 1 78 ? 68.130 24.739 28.198 1.00 18.63 78 THR A CA 1
ATOM 580 C C . THR A 1 78 ? 68.599 24.954 26.757 1.00 20.99 78 THR A C 1
ATOM 581 O O . THR A 1 78 ? 69.360 24.145 26.186 1.00 20.74 78 THR A O 1
ATOM 585 N N . ASP A 1 79 ? 68.157 26.055 26.162 1.00 19.92 79 ASP A N 1
ATOM 586 C CA . ASP A 1 79 ? 68.508 26.342 24.774 1.00 20.57 79 ASP A CA 1
ATOM 587 C C . ASP A 1 79 ? 70.007 26.580 24.615 1.00 23.11 79 ASP A C 1
ATOM 588 O O . ASP A 1 79 ? 70.600 26.086 23.668 1.00 20.35 79 ASP A O 1
ATOM 593 N N . THR A 1 80 ? 70.614 27.354 25.531 1.00 18.01 80 THR A N 1
ATOM 594 C CA . THR A 1 80 ? 72.047 27.575 25.471 1.00 18.95 80 THR A CA 1
ATOM 595 C C . THR A 1 80 ? 72.824 26.291 25.662 1.00 19.64 80 THR A C 1
ATOM 596 O O . THR A 1 80 ? 73.799 26.090 24.944 1.00 19.67 80 THR A O 1
ATOM 600 N N . LEU A 1 81 ? 72.412 25.444 26.610 1.00 20.87 81 LEU A N 1
ATOM 601 C CA . LEU A 1 81 ? 73.107 24.173 26.878 1.00 20.42 81 LEU A CA 1
ATOM 602 C C . LEU A 1 81 ? 73.093 23.297 25.604 1.00 22.01 81 LEU A C 1
ATOM 603 O O . LEU A 1 81 ? 74.091 22.651 25.330 1.00 22.41 81 LEU A O 1
ATOM 608 N N . ALA A 1 82 ? 71.988 23.349 24.841 1.00 19.44 82 ALA A N 1
ATOM 609 C CA . ALA A 1 82 ? 71.881 22.653 23.552 1.00 22.51 82 ALA A CA 1
ATOM 610 C C . ALA A 1 82 ? 72.717 23.322 22.461 1.00 23.25 82 ALA A C 1
ATOM 611 O O . ALA A 1 82 ? 73.470 22.651 21.765 1.00 23.08 82 ALA A O 1
ATOM 613 N N . LYS A 1 83 ? 72.600 24.628 22.303 1.00 20.66 83 LYS A N 1
ATOM 614 C CA . LYS A 1 83 ? 73.297 25.317 21.212 1.00 20.20 83 LYS A CA 1
ATOM 615 C C . LYS A 1 83 ? 74.826 25.214 21.329 1.00 19.46 83 LYS A C 1
ATOM 616 O O . LYS A 1 83 ? 75.545 25.253 20.322 1.00 20.78 83 LYS A O 1
ATOM 622 N N . GLU A 1 84 ? 75.310 25.155 22.556 1.00 19.14 84 GLU A N 1
ATOM 623 C CA . GLU A 1 84 ? 76.725 25.107 22.863 1.00 19.74 84 GLU A CA 1
ATOM 624 C C . GLU A 1 84 ? 77.250 23.665 22.939 1.00 19.45 84 GLU A C 1
ATOM 625 O O . GLU A 1 84 ? 78.393 23.467 23.298 1.00 22.15 84 GLU A O 1
ATOM 631 N N . GLY A 1 85 ? 76.389 22.701 22.658 1.00 20.31 85 GLY A N 1
ATOM 632 C CA . GLY A 1 85 ? 76.751 21.302 22.737 1.00 24.69 85 GLY A CA 1
ATOM 633 C C . GLY A 1 85 ? 77.127 20.817 24.117 1.00 22.47 85 GLY A C 1
ATOM 634 O O . GLY A 1 85 ? 77.912 19.938 24.246 1.00 21.57 85 GLY A O 1
ATOM 635 N N . LEU A 1 86 ? 76.538 21.413 25.160 1.00 20.95 86 LEU A N 1
ATOM 636 C CA . LEU A 1 86 ? 76.917 21.115 26.515 1.00 21.04 86 LEU A CA 1
ATOM 637 C C . LEU A 1 86 ? 76.101 20.089 27.230 1.00 19.49 86 LEU A C 1
ATOM 638 O O . LEU A 1 86 ? 76.675 19.239 27.922 1.00 21.00 86 LEU A O 1
ATOM 643 N N . ALA A 1 87 ? 74.770 20.130 27.133 1.00 19.16 87 ALA A N 1
ATOM 644 C CA . ALA A 1 87 ? 73.987 19.245 27.997 1.00 23.59 87 ALA A CA 1
ATOM 645 C C . ALA A 1 87 ? 72.569 19.141 27.554 1.00 23.02 87 ALA A C 1
ATOM 646 O O . ALA A 1 87 ? 72.090 19.972 26.832 1.00 24.55 87 ALA A O 1
ATOM 648 N N . GLU A 1 88 ? 71.884 18.078 27.991 1.00 23.85 88 GLU A N 1
ATOM 649 C CA . GLU A 1 88 ? 70.505 17.836 27.591 1.00 27.92 88 GLU A CA 1
ATOM 650 C C . GLU A 1 88 ? 69.713 17.206 28.729 1.00 25.18 88 GLU A C 1
ATOM 651 O O . GLU A 1 88 ? 70.308 16.648 29.662 1.00 21.85 88 GLU A O 1
ATOM 658 N N . ALA B 1 2 ? 48.577 23.921 29.921 1.00 29.93 2 ALA B N 1
ATOM 659 C CA . ALA B 1 2 ? 49.489 24.177 28.774 1.00 28.61 2 ALA B CA 1
ATOM 660 C C . ALA B 1 2 ? 50.328 25.435 28.990 1.00 28.98 2 ALA B C 1
ATOM 661 O O . ALA B 1 2 ? 49.857 26.418 29.572 1.00 27.17 2 ALA B O 1
ATOM 663 N N . GLU B 1 3 ? 51.606 25.392 28.544 1.00 25.43 3 GLU B N 1
ATOM 664 C CA . GLU B 1 3 ? 52.563 26.465 28.767 1.00 28.19 3 GLU B CA 1
ATOM 665 C C . GLU B 1 3 ? 53.538 26.492 27.584 1.00 28.49 3 GLU B C 1
ATOM 666 O O . GLU B 1 3 ? 54.003 25.447 27.092 1.00 27.14 3 GLU B O 1
ATOM 672 N N . LYS B 1 4 ? 53.852 27.700 27.131 1.00 23.56 4 LYS B N 1
ATOM 673 C CA . LYS B 1 4 ? 54.801 27.869 26.017 1.00 25.71 4 LYS B CA 1
ATOM 674 C C . LYS B 1 4 ? 55.423 29.247 26.089 1.00 26.27 4 LYS B C 1
ATOM 675 O O . LYS B 1 4 ? 54.726 30.212 26.416 1.00 25.57 4 LYS B O 1
ATOM 681 N N . THR B 1 5 ? 56.752 29.344 25.859 1.00 25.09 5 THR B N 1
ATOM 682 C CA . THR B 1 5 ? 57.389 30.605 25.681 1.00 25.59 5 THR B CA 1
ATOM 683 C C . THR B 1 5 ? 57.645 30.933 24.203 1.00 23.70 5 THR B C 1
ATOM 684 O O . THR B 1 5 ? 57.771 30.035 23.367 1.00 24.10 5 THR B O 1
ATOM 688 N N . PHE B 1 6 ? 57.659 32.232 23.939 1.00 22.03 6 PHE B N 1
ATOM 689 C CA . PHE B 1 6 ? 57.863 32.783 22.609 1.00 23.90 6 PHE B CA 1
ATOM 690 C C . PHE B 1 6 ? 58.820 33.936 22.681 1.00 22.70 6 PHE B C 1
ATOM 691 O O . PHE B 1 6 ? 58.892 34.683 23.673 1.00 23.58 6 PHE B O 1
ATOM 699 N N . LYS B 1 7 ? 59.532 34.162 21.569 1.00 25.30 7 LYS B N 1
ATOM 700 C CA . LYS B 1 7 ? 60.326 35.358 21.360 1.00 27.55 7 LYS B CA 1
ATOM 701 C C . LYS B 1 7 ? 59.582 36.326 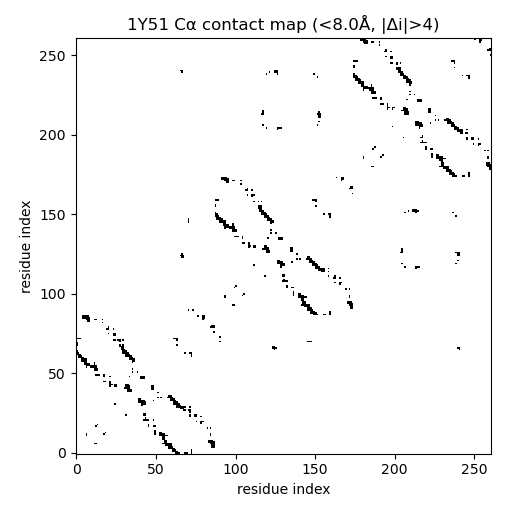20.384 1.00 24.02 7 LYS B C 1
ATOM 702 O O . LYS B 1 7 ? 59.113 35.913 19.310 1.00 25.46 7 LYS B O 1
ATOM 708 N N . VAL B 1 8 ? 59.473 37.573 20.805 1.00 24.70 8 VAL B N 1
ATOM 709 C CA . VAL B 1 8 ? 58.780 38.626 20.074 1.00 23.08 8 VAL B CA 1
ATOM 710 C C . VAL B 1 8 ? 59.651 39.139 18.931 1.00 24.86 8 VAL B C 1
ATOM 711 O O . VAL B 1 8 ? 60.768 39.580 19.148 1.00 24.14 8 VAL B O 1
ATOM 715 N N . VAL B 1 9 ? 59.145 38.971 17.711 1.00 25.90 9 VAL B N 1
ATOM 716 C CA . VAL B 1 9 ? 59.899 39.351 16.511 1.00 29.74 9 VAL B CA 1
ATOM 717 C C . VAL B 1 9 ? 59.400 40.623 15.805 1.00 29.13 9 VAL B C 1
ATOM 718 O O . VAL B 1 9 ? 60.039 41.121 14.870 1.00 29.79 9 VAL B O 1
ATOM 722 N N . SER B 1 10 ? 58.294 41.160 16.256 1.00 26.93 10 SER B N 1
ATOM 723 C CA . SER B 1 10 ? 57.711 42.345 15.658 1.00 28.82 10 SER B CA 1
ATOM 724 C C . SER B 1 10 ? 58.514 43.573 16.014 1.00 30.50 10 SER B C 1
ATOM 725 O O . SER B 1 10 ? 58.803 43.792 17.180 1.00 31.16 10 SER B O 1
ATOM 728 N N . ASP B 1 11 ? 58.862 44.394 15.020 1.00 30.47 11 ASP B N 1
ATOM 729 C CA . ASP B 1 11 ? 59.587 45.622 15.272 1.00 36.25 11 ASP B CA 1
ATOM 730 C C . ASP B 1 11 ? 58.900 46.529 16.272 1.00 35.98 11 ASP B C 1
ATOM 731 O O . ASP B 1 11 ? 59.562 47.289 16.965 1.00 38.31 11 ASP B O 1
ATOM 736 N N . SER B 1 12 ? 57.577 46.480 16.306 1.00 32.63 12 SER B N 1
ATOM 737 C CA . SER B 1 12 ? 56.801 47.391 17.156 1.00 37.29 12 SER B CA 1
ATOM 738 C C . SER B 1 12 ? 56.365 46.711 18.455 1.00 40.67 12 SER B C 1
ATOM 739 O O . SER B 1 12 ? 55.485 47.219 19.153 1.00 43.37 12 SER B O 1
ATOM 742 N N . GLY B 1 13 ? 56.921 45.540 18.764 1.00 34.17 13 GLY B N 1
ATOM 743 C CA . GLY B 1 13 ? 56.434 44.807 19.927 1.00 34.55 13 GLY B CA 1
ATOM 744 C C . GLY B 1 13 ? 55.006 44.311 19.739 1.00 29.81 13 GLY B C 1
ATOM 745 O O . GLY B 1 13 ? 54.598 44.018 18.598 1.00 28.15 13 GLY B O 1
ATOM 746 N N . ILE B 1 14 ? 54.265 44.147 20.842 1.00 30.65 14 ILE B N 1
ATOM 747 C CA . ILE B 1 14 ? 52.886 43.659 20.800 1.00 27.96 14 ILE B CA 1
ATOM 748 C C . ILE B 1 14 ? 51.969 44.795 21.296 1.00 33.93 14 ILE B C 1
ATOM 749 O O . ILE B 1 14 ? 51.859 45.087 22.507 1.00 31.32 14 ILE B O 1
ATOM 754 N N . HIS B 1 15 ? 51.317 45.428 20.330 1.00 34.33 15 HIS B N 1
ATOM 755 C CA . HIS B 1 15 ? 50.518 46.639 20.542 1.00 39.14 15 HIS B CA 1
ATOM 756 C C . HIS B 1 15 ? 49.377 46.678 19.532 1.00 34.08 15 HIS B C 1
ATOM 757 O O . HIS B 1 15 ? 49.297 45.849 18.626 1.00 29.89 15 HIS B O 1
ATOM 764 N N . ALA B 1 16 ? 48.489 47.662 19.707 1.00 33.55 16 ALA B N 1
ATOM 765 C CA . ALA B 1 16 ? 47.479 48.035 18.701 1.00 37.89 16 ALA B CA 1
ATOM 766 C C . ALA B 1 16 ? 46.680 46.869 18.096 1.00 38.10 16 ALA B C 1
ATOM 767 O O . ALA B 1 16 ? 46.150 46.010 18.826 1.00 36.64 16 ALA B O 1
ATOM 769 N N . ARG B 1 17 ? 46.573 46.839 16.768 1.00 35.65 17 ARG B N 1
ATOM 770 C CA . ARG B 1 17 ? 45.647 45.939 16.112 1.00 33.48 17 ARG B CA 1
ATOM 771 C C . ARG B 1 17 ? 46.171 44.511 16.215 1.00 29.58 17 ARG B C 1
ATOM 772 O O . ARG B 1 17 ? 45.373 43.620 16.395 1.00 28.87 17 ARG B O 1
ATOM 787 N N . PRO B 1 18 ? 47.476 44.253 16.067 1.00 28.12 18 PRO B N 1
ATOM 788 C CA . PRO B 1 18 ? 47.912 42.852 16.217 1.00 27.28 18 PRO B CA 1
ATOM 789 C C . PRO B 1 18 ? 47.615 42.266 17.631 1.00 28.55 18 PRO B C 1
ATOM 790 O O . PRO B 1 18 ? 47.192 41.092 17.780 1.00 29.56 18 PRO B O 1
ATOM 794 N N . ALA B 1 19 ? 47.839 43.075 18.650 1.00 29.81 19 ALA B N 1
ATOM 795 C CA . ALA B 1 19 ? 47.533 42.675 20.036 1.00 27.56 19 ALA B CA 1
ATOM 796 C C . ALA B 1 19 ? 46.023 42.388 20.163 1.00 30.84 19 ALA B C 1
ATOM 797 O O . ALA B 1 19 ? 45.611 41.438 20.806 1.00 26.85 19 ALA B O 1
ATOM 799 N N . THR B 1 20 ? 45.211 43.224 19.531 1.00 24.26 20 THR B N 1
ATOM 800 C CA . THR B 1 20 ? 43.749 43.019 19.477 1.00 27.81 20 THR B CA 1
ATOM 801 C C . THR B 1 20 ? 43.367 41.663 18.861 1.00 27.67 20 THR B C 1
ATOM 802 O O . THR B 1 20 ? 42.554 40.912 19.380 1.00 24.88 20 THR B O 1
ATOM 806 N N . ILE B 1 21 ? 44.000 41.307 17.751 1.00 26.44 21 ILE B N 1
ATOM 807 C CA . ILE B 1 21 ? 43.703 40.041 17.098 1.00 28.01 21 ILE B CA 1
ATOM 808 C C . ILE B 1 21 ? 44.121 38.814 17.964 1.00 24.40 21 ILE B C 1
ATOM 809 O O . ILE B 1 21 ? 43.470 37.777 17.990 1.00 25.22 21 ILE B O 1
ATOM 814 N N . LEU B 1 22 ? 45.254 38.940 18.626 1.00 26.98 22 LEU B N 1
ATOM 815 C CA . LEU B 1 22 ? 45.719 37.949 19.586 1.00 25.98 22 LEU B CA 1
ATOM 816 C C . LEU B 1 22 ? 44.666 37.723 20.717 1.00 22.38 22 LEU B C 1
ATOM 817 O O . LEU B 1 22 ? 44.273 36.603 21.030 1.00 23.25 22 LEU B O 1
ATOM 822 N N . VAL B 1 23 ? 44.183 38.806 21.263 1.00 25.86 23 VAL B N 1
ATOM 823 C CA . VAL B 1 23 ? 43.151 38.717 22.307 1.00 24.33 23 VAL B CA 1
ATOM 824 C C . VAL B 1 23 ? 41.899 38.018 21.757 1.00 21.12 23 VAL B C 1
ATOM 825 O O . VAL B 1 23 ? 41.308 37.153 22.402 1.00 22.93 23 VAL B O 1
ATOM 829 N N . GLN B 1 24 ? 41.499 38.365 20.534 1.00 23.17 24 GLN B N 1
ATOM 830 C CA . GLN B 1 24 ? 40.327 37.768 19.935 1.00 27.86 24 GLN B CA 1
ATOM 831 C C . GLN B 1 24 ? 40.497 36.272 19.683 1.00 23.11 24 GLN B C 1
ATOM 832 O O . GLN B 1 24 ? 39.598 35.490 19.932 1.00 25.71 24 GLN B O 1
ATOM 838 N N . THR B 1 25 ? 41.696 35.872 19.256 1.00 24.36 25 THR B N 1
ATOM 839 C CA . THR B 1 25 ? 42.023 34.473 19.210 1.00 22.92 25 THR B CA 1
ATOM 840 C C . THR B 1 25 ? 41.871 33.768 20.572 1.00 21.90 25 THR B C 1
ATOM 841 O O . THR B 1 25 ? 41.317 32.672 20.624 1.00 24.36 25 THR B O 1
ATOM 845 N N . ALA B 1 26 ? 42.425 34.370 21.625 1.00 23.93 26 ALA B N 1
ATOM 846 C CA . ALA B 1 26 ? 42.360 33.808 22.990 1.00 22.66 26 ALA B CA 1
ATOM 847 C C . ALA B 1 26 ? 40.896 33.599 23.378 1.00 23.37 26 ALA B C 1
ATOM 848 O O . ALA B 1 26 ? 40.514 32.559 23.904 1.00 21.69 26 ALA B O 1
ATOM 850 N N . SER B 1 27 ? 40.084 34.583 23.028 1.00 23.98 27 SER B N 1
ATOM 851 C CA . SER B 1 27 ? 38.693 34.634 23.508 1.00 23.29 27 SER B CA 1
ATOM 852 C C . SER B 1 27 ? 37.807 33.549 22.909 1.00 24.09 27 SER B C 1
ATOM 853 O O . SER B 1 27 ? 36.728 33.247 23.428 1.00 27.42 27 SER B O 1
ATOM 856 N N . LYS B 1 28 ? 38.255 32.909 21.840 1.00 24.35 28 LYS B N 1
ATOM 857 C CA . LYS B 1 28 ? 37.513 31.822 21.216 1.00 25.45 28 LYS B CA 1
ATOM 858 C C . LYS B 1 28 ? 37.342 30.569 22.073 1.00 24.02 28 LYS B C 1
ATOM 859 O O . LYS B 1 28 ? 36.515 29.701 21.777 1.00 25.42 28 LYS B O 1
ATOM 865 N N . TRP B 1 29 ? 38.220 30.404 23.068 1.00 21.70 29 TRP B N 1
ATOM 866 C CA . TRP B 1 29 ? 38.437 29.100 23.686 1.00 23.66 29 TRP B CA 1
ATOM 867 C C . TRP B 1 29 ? 37.838 29.132 25.088 1.00 23.99 29 TRP B C 1
ATOM 868 O O . TRP B 1 29 ? 37.828 30.183 25.720 1.00 23.48 29 TRP B O 1
ATOM 879 N N . ASN B 1 30 ? 37.328 27.971 25.490 1.00 23.90 30 ASN B N 1
ATOM 880 C CA . ASN B 1 30 ? 36.785 27.748 26.833 1.00 24.30 30 ASN B CA 1
ATOM 881 C C . ASN B 1 30 ? 37.820 27.935 27.942 1.00 24.60 30 ASN B C 1
ATOM 882 O O . ASN B 1 30 ? 37.514 28.386 29.042 1.00 25.11 30 ASN B O 1
ATOM 887 N N . SER B 1 31 ? 39.040 27.533 27.657 1.00 21.38 31 SER B N 1
ATOM 888 C CA . SER B 1 31 ? 40.128 27.669 28.632 1.00 23.34 31 SER B CA 1
ATOM 889 C C . SER B 1 31 ? 40.316 29.070 29.122 1.00 20.14 31 SER B C 1
ATOM 890 O O . SER B 1 31 ? 40.074 30.065 28.406 1.00 20.96 31 SER B O 1
ATOM 893 N N . GLU B 1 32 ? 40.838 29.175 30.346 1.00 20.05 32 GLU B N 1
ATOM 894 C CA . GLU B 1 32 ? 41.359 30.427 30.852 1.00 20.39 32 GLU B CA 1
ATOM 895 C C . GLU B 1 32 ? 42.810 30.548 30.328 1.00 18.17 32 GLU B C 1
ATOM 896 O O . GLU B 1 32 ? 43.508 29.558 30.270 1.00 23.35 32 GLU B O 1
ATOM 906 N N . ILE B 1 33 ? 43.166 31.735 29.880 1.00 21.35 33 ILE B N 1
ATOM 907 C CA . ILE B 1 33 ? 44.450 31.963 29.170 1.00 22.30 33 ILE B CA 1
ATOM 908 C C . ILE B 1 33 ? 45.146 33.205 29.710 1.00 23.72 33 ILE B C 1
ATOM 909 O O . ILE B 1 33 ? 44.541 34.283 29.875 1.00 22.68 33 ILE B O 1
ATOM 914 N N . GLN B 1 34 ? 46.445 33.061 29.995 1.00 21.27 34 GLN B N 1
ATOM 915 C CA . GLN B 1 34 ? 47.240 34.159 30.493 1.00 21.90 34 GLN B CA 1
ATOM 916 C C . GLN B 1 34 ? 48.467 34.454 29.618 1.00 18.37 34 GLN B C 1
ATOM 917 O O . GLN B 1 34 ? 48.934 33.579 28.928 1.00 19.37 34 GLN B O 1
ATOM 923 N N . LEU B 1 35 ? 48.884 35.706 29.649 1.00 20.66 35 LEU B N 1
ATOM 924 C CA . LEU B 1 35 ? 50.124 36.146 29.052 1.00 19.67 35 LEU B CA 1
ATOM 925 C C . LEU B 1 35 ? 50.983 36.776 30.125 1.00 22.44 35 LEU B C 1
ATOM 926 O O . LEU B 1 35 ? 50.565 37.718 30.834 1.00 23.16 35 LEU B O 1
ATOM 931 N N . GLU B 1 36 ? 52.230 36.333 30.190 1.00 23.84 36 GLU B N 1
ATOM 932 C CA . GLU B 1 36 ? 53.186 36.887 31.140 1.00 22.39 36 GLU B CA 1
ATOM 933 C C . GLU B 1 36 ? 54.397 37.487 30.419 1.00 21.35 36 GLU B C 1
ATOM 934 O O . GLU B 1 36 ? 54.898 36.922 29.435 1.00 23.10 36 GLU B O 1
ATOM 940 N N . TYR B 1 37 ? 54.750 38.688 30.833 1.00 21.95 37 TYR B N 1
ATOM 941 C CA . TYR B 1 37 ? 55.946 39.364 30.359 1.00 24.41 37 TYR B CA 1
ATOM 942 C C . TYR B 1 37 ? 56.707 40.011 31.510 1.00 21.06 37 TYR B C 1
ATOM 943 O O . TYR B 1 37 ? 56.147 40.776 32.263 1.00 23.23 37 TYR B O 1
ATOM 952 N N . ASN B 1 38 ? 58.007 39.715 31.630 1.00 22.02 38 ASN B N 1
ATOM 953 C CA . ASN B 1 38 ? 58.878 40.372 32.635 1.00 20.72 38 ASN B CA 1
ATOM 954 C C . ASN B 1 38 ? 58.360 40.288 34.071 1.00 24.53 38 ASN B C 1
ATOM 955 O O . ASN B 1 38 ? 58.507 41.216 34.862 1.00 28.04 38 ASN B O 1
ATOM 960 N N . GLY B 1 39 ? 57.717 39.170 34.381 1.00 25.98 39 GLY B N 1
ATOM 961 C CA . GLY B 1 39 ? 57.265 38.918 35.734 1.00 29.09 39 GLY B CA 1
ATOM 962 C C . GLY B 1 39 ? 55.863 39.365 36.073 1.00 31.39 39 GLY B C 1
ATOM 963 O O . GLY B 1 39 ? 55.428 39.246 37.235 1.00 29.52 39 GLY B O 1
ATOM 964 N N . LYS B 1 40 ? 55.125 39.853 35.079 1.00 24.96 40 LYS B N 1
ATOM 965 C CA . LYS B 1 40 ? 53.778 40.279 35.285 1.00 23.32 40 LYS B CA 1
ATOM 966 C C . LYS B 1 40 ? 52.847 39.475 34.393 1.00 25.54 40 LYS B C 1
ATOM 967 O O . LYS B 1 40 ? 53.056 39.413 33.176 1.00 24.32 40 LYS B O 1
ATOM 973 N N . THR B 1 41 ? 51.790 38.914 34.988 1.00 25.90 41 THR B N 1
ATOM 974 C CA . THR B 1 41 ? 50.894 37.998 34.307 1.00 26.63 41 THR B CA 1
ATOM 975 C C . THR B 1 41 ? 49.495 38.647 34.215 1.00 28.18 41 THR B C 1
ATOM 976 O O . THR B 1 41 ? 48.926 39.140 35.214 1.00 30.32 41 THR B O 1
ATOM 980 N N . VAL B 1 42 ? 48.931 38.611 33.008 1.00 23.44 42 VAL B N 1
ATOM 981 C CA . VAL B 1 42 ? 47.602 39.175 32.759 1.00 22.08 42 VAL B CA 1
ATOM 982 C C . VAL B 1 42 ? 46.724 38.144 32.033 1.00 22.80 42 VAL B C 1
ATOM 983 O O . VAL B 1 42 ? 47.185 37.172 31.477 1.00 21.25 42 VAL B O 1
ATOM 987 N N . ASN B 1 43 ? 45.412 38.344 32.126 1.00 22.20 43 ASN B N 1
ATOM 988 C CA . ASN B 1 43 ? 44.450 37.592 31.354 1.00 21.57 43 ASN B CA 1
ATOM 989 C C . ASN B 1 43 ? 44.553 37.990 29.881 1.00 20.93 43 ASN B C 1
ATOM 990 O O . ASN B 1 43 ? 44.422 39.176 29.535 1.00 21.12 43 ASN B O 1
ATOM 995 N N . LEU B 1 44 ? 44.846 37.017 29.043 1.00 20.79 44 LEU B N 1
ATOM 996 C CA . LEU B 1 44 ? 45.040 37.240 27.602 1.00 21.41 44 LEU B CA 1
ATOM 997 C C . LEU B 1 44 ? 43.722 37.546 26.915 1.00 24.90 44 LEU B C 1
ATOM 998 O O . LEU B 1 44 ? 43.717 37.972 25.776 1.00 27.54 44 LEU B O 1
ATOM 1003 N N . LYS B 1 45 ? 42.609 37.363 27.589 1.00 22.90 45 LYS B N 1
ATOM 1004 C CA . LYS B 1 45 ? 41.325 37.780 27.025 1.00 25.26 45 LYS B CA 1
ATOM 1005 C C . LYS B 1 45 ? 40.949 39.207 27.362 1.00 23.48 45 LYS B C 1
ATOM 1006 O O . LYS B 1 45 ? 39.832 39.645 27.028 1.00 24.08 45 LYS B O 1
ATOM 1012 N N . SER B 1 46 ? 41.821 39.910 28.088 1.00 23.49 46 SER B N 1
ATOM 1013 C CA . SER B 1 46 ? 41.591 41.285 28.492 1.00 28.37 46 SER B CA 1
ATOM 1014 C C . SER B 1 46 ? 42.609 42.180 27.792 1.00 28.48 46 SER B C 1
ATOM 1015 O O . SER B 1 46 ? 43.768 42.242 28.191 1.00 30.53 46 SER B O 1
ATOM 1018 N N . ILE B 1 47 ? 42.163 42.850 26.725 1.00 24.64 47 ILE B N 1
ATOM 1019 C CA . ILE B 1 47 ? 42.994 43.724 25.945 1.00 27.03 47 ILE B CA 1
ATOM 1020 C C . ILE B 1 47 ? 43.640 44.844 26.737 1.00 30.31 47 ILE B C 1
ATOM 1021 O O . ILE B 1 47 ? 44.788 45.152 26.503 1.00 27.84 47 ILE B O 1
ATOM 1026 N N . MET B 1 48 ? 42.936 45.459 27.680 1.00 29.02 48 MET B N 1
ATOM 1027 C CA . MET B 1 48 ? 43.569 46.543 28.427 1.00 31.11 48 MET B CA 1
ATOM 1028 C C . MET B 1 48 ? 44.853 46.082 29.155 1.00 30.09 48 MET B C 1
ATOM 1029 O O . MET B 1 48 ? 45.861 46.804 29.138 1.00 31.59 48 MET B O 1
ATOM 1034 N N . GLY B 1 49 ? 44.777 44.907 29.761 1.00 30.51 49 GLY B N 1
ATOM 1035 C CA . GLY B 1 49 ? 45.910 44.326 30.478 1.00 33.36 49 GLY B CA 1
ATOM 1036 C C . GLY B 1 49 ? 47.045 43.889 29.551 1.00 28.42 49 GLY B C 1
ATOM 1037 O O . GLY B 1 49 ? 48.197 44.081 29.876 1.00 26.32 49 GLY B O 1
ATOM 1038 N N . VAL B 1 50 ? 46.696 43.336 28.391 1.00 29.13 50 VAL B N 1
ATOM 1039 C CA . VAL B 1 50 ? 47.706 42.969 27.393 1.00 25.03 50 VAL B CA 1
ATOM 1040 C C . VAL B 1 50 ? 48.434 44.233 26.959 1.00 26.44 50 VAL B C 1
ATOM 1041 O O . VAL B 1 50 ? 49.670 44.252 26.897 1.00 24.44 50 VAL B O 1
ATOM 1045 N N . MET B 1 51 ? 47.707 45.319 26.697 1.00 25.27 51 MET B N 1
ATOM 1046 C CA . MET B 1 51 ? 48.365 46.594 26.302 1.00 27.34 51 MET B CA 1
ATOM 1047 C C . MET B 1 51 ? 49.220 47.176 27.429 1.00 27.16 51 MET B C 1
ATOM 1048 O O . MET B 1 51 ? 50.268 47.734 27.173 1.00 31.38 51 MET B O 1
ATOM 1053 N N . SER B 1 52 ? 48.764 46.974 28.661 1.00 31.30 52 SER B N 1
ATOM 1054 C CA . SER B 1 52 ? 49.420 47.452 29.888 1.00 36.28 52 SER B CA 1
ATOM 1055 C C . SER B 1 52 ? 50.844 46.920 29.983 1.00 35.12 52 SER B C 1
ATOM 1056 O O . SER B 1 52 ? 51.720 47.606 30.534 1.00 34.85 52 SER B O 1
ATOM 1059 N N . LEU B 1 53 ? 51.081 45.727 29.427 1.00 24.38 53 LEU B N 1
ATOM 1060 C CA . LEU B 1 53 ? 52.417 45.101 29.576 1.00 26.14 53 LEU B CA 1
ATOM 1061 C C . LEU B 1 53 ? 53.518 45.803 28.778 1.00 27.46 53 LEU B C 1
ATOM 1062 O O . LEU B 1 53 ? 54.693 45.654 29.113 1.00 27.09 53 LEU B O 1
ATOM 1067 N N . GLY B 1 54 ? 53.151 46.522 27.723 1.00 24.09 54 GLY B N 1
ATOM 1068 C CA . GLY B 1 54 ? 54.118 47.260 26.939 1.00 28.47 54 GLY B CA 1
ATOM 1069 C C . GLY B 1 54 ? 55.202 46.384 26.339 1.00 28.28 54 GLY B C 1
ATOM 1070 O O . GLY B 1 54 ? 56.384 46.726 26.378 1.00 30.39 54 GLY B O 1
ATOM 1071 N N . ILE B 1 55 ? 54.798 45.268 25.762 1.00 26.11 55 ILE B N 1
ATOM 1072 C CA . ILE B 1 55 ? 55.762 44.252 25.302 1.00 26.76 55 ILE B CA 1
ATOM 1073 C C . ILE B 1 55 ? 56.549 44.782 24.092 1.00 24.78 55 ILE B C 1
ATOM 1074 O O . ILE B 1 55 ? 55.957 45.099 23.069 1.00 25.94 55 ILE B O 1
ATOM 1079 N N . PRO B 1 56 ? 57.864 44.860 24.232 1.00 26.05 56 PRO B N 1
ATOM 1080 C CA . PRO B 1 56 ? 58.737 45.344 23.152 1.00 30.70 56 PRO B CA 1
ATOM 1081 C C . PRO B 1 56 ? 59.286 44.264 22.267 1.00 28.94 56 PRO B C 1
ATOM 1082 O O . PRO B 1 56 ? 59.202 43.078 22.546 1.00 23.99 56 PRO B O 1
ATOM 1086 N N . LYS B 1 57 ? 59.864 44.709 21.146 1.00 27.67 57 LYS B N 1
ATOM 1087 C CA . LYS B 1 57 ? 60.594 43.855 20.257 1.00 29.24 57 LYS B CA 1
ATOM 1088 C C . LYS B 1 57 ? 61.680 43.118 21.051 1.00 24.08 57 LYS B C 1
ATOM 1089 O O . LYS B 1 57 ? 62.333 43.714 21.949 1.00 28.72 57 LYS B O 1
ATOM 1095 N N . GLY B 1 58 ? 61.846 41.841 20.757 1.00 28.45 58 GLY B N 1
ATOM 1096 C CA . GLY B 1 58 ? 62.904 41.049 21.368 1.00 28.29 58 GLY B CA 1
ATOM 1097 C C . GLY B 1 58 ? 62.587 40.478 22.758 1.00 32.92 58 GLY B C 1
ATOM 1098 O O . GLY B 1 58 ? 63.421 39.780 23.357 1.00 29.54 58 GLY B O 1
ATOM 1099 N N . ALA B 1 59 ? 61.383 40.773 23.265 1.00 24.26 59 ALA B N 1
ATOM 1100 C CA . ALA B 1 59 ? 60.944 40.260 24.564 1.00 26.39 59 ALA B CA 1
ATOM 1101 C C . ALA B 1 59 ? 60.723 38.752 24.462 1.00 24.53 59 ALA B C 1
ATOM 1102 O O . ALA B 1 59 ? 60.389 38.190 23.403 1.00 25.65 59 ALA B O 1
ATOM 1104 N N . THR B 1 60 ? 60.883 38.106 25.609 1.00 25.07 60 THR B N 1
ATOM 1105 C CA . THR B 1 60 ? 60.363 36.764 25.805 1.00 23.00 60 THR B CA 1
ATOM 1106 C C . THR B 1 60 ? 59.070 36.843 26.589 1.00 22.42 60 THR B C 1
ATOM 1107 O O . THR B 1 60 ? 59.009 37.591 27.564 1.00 23.82 60 THR B O 1
ATOM 1111 N N . ILE B 1 61 ? 58.070 36.116 26.117 1.00 21.42 61 ILE B N 1
ATOM 1112 C CA . ILE B 1 61 ? 56.756 36.062 26.752 1.00 23.34 61 ILE B CA 1
ATOM 1113 C C . ILE B 1 61 ? 56.381 34.634 27.056 1.00 24.21 61 ILE B C 1
ATOM 1114 O O . ILE B 1 61 ? 56.863 33.684 26.409 1.00 24.69 61 ILE B O 1
ATOM 1119 N N . LYS B 1 62 ? 55.435 34.455 27.965 1.00 21.81 62 LYS B N 1
ATOM 1120 C CA . LYS B 1 62 ? 54.985 33.136 28.304 1.00 22.08 62 LYS B CA 1
ATOM 1121 C C . LYS B 1 62 ? 53.451 33.108 28.269 1.00 23.46 62 LYS B C 1
ATOM 1122 O O . LYS B 1 62 ? 52.828 33.970 28.897 1.00 22.59 62 LYS B O 1
ATOM 1128 N N . ILE B 1 63 ? 52.914 32.173 27.514 1.00 21.59 63 ILE B N 1
ATOM 1129 C CA . ILE B 1 63 ? 51.484 31.917 27.494 1.00 21.97 63 ILE B CA 1
ATOM 1130 C C . ILE B 1 63 ? 51.175 30.647 28.244 1.00 25.82 63 ILE B C 1
ATOM 1131 O O . ILE B 1 63 ? 51.864 29.644 28.086 1.00 24.70 63 ILE B O 1
ATOM 1136 N N . THR B 1 64 ? 50.131 30.707 29.087 1.00 25.01 64 THR B N 1
ATOM 1137 C CA . THR B 1 64 ? 49.612 29.564 29.798 1.00 22.63 64 THR B CA 1
ATOM 1138 C C . THR B 1 64 ? 48.136 29.432 29.511 1.00 24.43 64 THR B C 1
ATOM 1139 O O . THR B 1 64 ? 47.480 30.436 29.307 1.00 23.00 64 THR B O 1
ATOM 1143 N N . ALA B 1 65 ? 47.658 28.191 29.477 1.00 23.07 65 ALA B N 1
ATOM 1144 C CA . ALA B 1 65 ? 46.215 27.931 29.251 1.00 23.45 65 ALA B CA 1
ATOM 1145 C C . ALA B 1 65 ? 45.762 26.768 30.075 1.00 22.25 65 ALA B C 1
ATOM 1146 O O . ALA B 1 65 ? 46.450 25.751 30.125 1.00 23.54 65 ALA B O 1
ATOM 1148 N N . GLU B 1 66 ? 44.559 2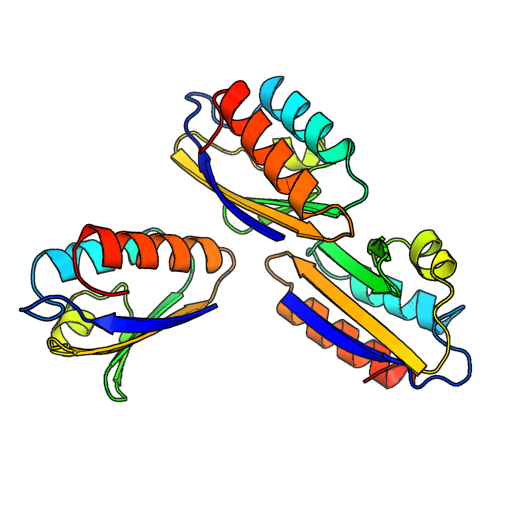6.884 30.685 1.00 21.26 66 GLU B N 1
ATOM 1149 C CA . GLU B 1 66 ? 43.995 25.822 31.534 1.00 20.58 66 GLU B CA 1
ATOM 1150 C C . GLU B 1 66 ? 42.554 25.591 31.171 1.00 20.15 66 GLU B C 1
ATOM 1151 O O . GLU B 1 66 ? 41.757 26.510 31.198 1.00 24.51 66 GLU B O 1
ATOM 1157 N N . GLY B 1 67 ? 42.259 24.375 30.757 1.00 23.41 67 GLY B N 1
ATOM 1158 C CA . GLY B 1 67 ? 40.928 24.012 30.366 1.00 23.17 67 GLY B CA 1
ATOM 1159 C C . GLY B 1 67 ? 40.882 22.862 29.384 1.00 25.24 67 GLY B C 1
ATOM 1160 O O . GLY B 1 67 ? 41.918 22.384 28.894 1.00 26.92 67 GLY B O 1
ATOM 1161 N N . ALA B 1 68 ? 39.672 22.452 29.037 1.00 22.52 68 ALA B N 1
ATOM 1162 C CA . ALA B 1 68 ? 39.530 21.205 28.260 1.00 28.76 68 ALA B CA 1
ATOM 1163 C C . ALA B 1 68 ? 40.033 21.371 26.836 1.00 26.18 68 ALA B C 1
ATOM 1164 O O . ALA B 1 68 ? 40.413 20.373 26.193 1.00 30.16 68 ALA B O 1
ATOM 1166 N N . ASP B 1 69 ? 40.064 22.613 26.363 1.00 26.10 69 ASP B N 1
ATOM 1167 C CA . ASP B 1 69 ? 40.580 22.941 25.013 1.00 24.84 69 ASP B CA 1
ATOM 1168 C C . ASP B 1 69 ? 41.908 23.671 25.020 1.00 25.64 69 ASP B C 1
ATOM 1169 O O . ASP B 1 69 ? 42.249 24.397 24.071 1.00 25.29 69 ASP B O 1
ATOM 1174 N N . ALA B 1 70 ? 42.711 23.438 26.055 1.00 24.96 70 ALA B N 1
ATOM 1175 C CA . ALA B 1 70 ? 43.933 24.217 26.200 1.00 24.63 70 ALA B CA 1
ATOM 1176 C C . ALA B 1 70 ? 44.948 23.949 25.052 1.00 23.24 70 ALA B C 1
ATOM 1177 O O . ALA B 1 70 ? 45.604 24.896 24.595 1.00 27.42 70 ALA B O 1
ATOM 1179 N N . ALA B 1 71 ? 45.057 22.699 24.590 1.00 28.21 71 ALA B N 1
ATOM 1180 C CA . ALA B 1 71 ? 45.962 22.376 23.479 1.00 30.23 71 ALA B CA 1
ATOM 1181 C C . ALA B 1 71 ? 45.575 23.116 22.198 1.00 31.02 71 ALA B C 1
ATOM 1182 O O . ALA B 1 71 ? 46.429 23.670 21.501 1.00 30.14 71 ALA B O 1
ATOM 1184 N N . GLU B 1 72 ? 44.288 23.075 21.893 1.00 26.36 72 GLU B N 1
ATOM 1185 C CA . GLU B 1 72 ? 43.759 23.755 20.724 1.00 29.35 72 GLU B CA 1
ATOM 1186 C C . GLU B 1 72 ? 43.956 25.264 20.834 1.00 26.80 72 GLU B C 1
ATOM 1187 O O . GLU B 1 72 ? 44.236 25.936 19.848 1.00 27.12 72 GLU B O 1
ATOM 1193 N N . ALA B 1 73 ? 43.805 25.789 22.058 1.00 24.52 73 ALA B N 1
ATOM 1194 C CA . ALA B 1 73 ? 43.984 27.195 22.298 1.00 22.61 73 ALA B CA 1
ATOM 1195 C C . ALA B 1 73 ? 45.437 27.579 22.018 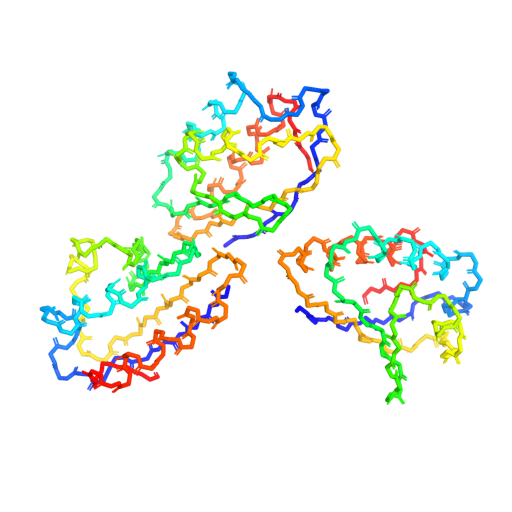1.00 25.57 73 ALA B C 1
ATOM 1196 O O . ALA B 1 73 ? 45.718 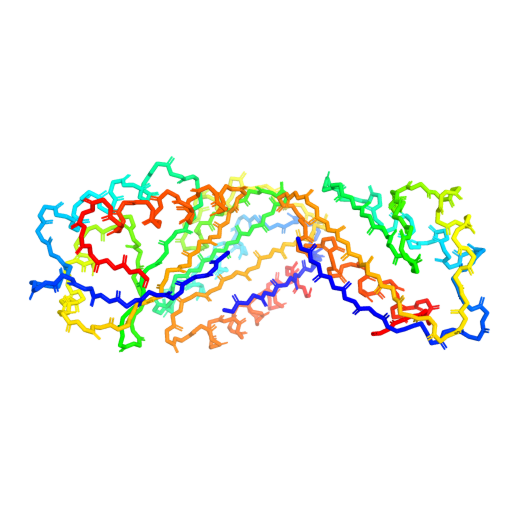28.574 21.391 1.00 25.53 73 ALA B O 1
ATOM 1198 N N . MET B 1 74 ? 46.350 26.791 22.545 1.00 24.66 74 MET B N 1
ATOM 1199 C CA . MET B 1 74 ? 47.769 27.143 22.432 1.00 27.12 74 MET B CA 1
ATOM 1200 C C . MET B 1 74 ? 48.223 27.076 20.934 1.00 25.78 74 MET B C 1
ATOM 1201 O O . MET B 1 74 ? 49.007 27.913 20.470 1.00 25.34 74 MET B O 1
ATOM 1206 N N . ALA B 1 75 ? 47.690 26.105 20.218 1.00 28.08 75 ALA B N 1
ATOM 1207 C CA . ALA B 1 75 ? 47.978 25.947 18.764 1.00 26.82 75 ALA B CA 1
ATOM 1208 C C . ALA B 1 75 ? 47.471 27.131 18.007 1.00 30.52 75 ALA B C 1
ATOM 1209 O O . ALA B 1 75 ? 48.184 27.700 17.176 1.00 27.79 75 ALA B O 1
ATOM 1211 N N . ALA B 1 76 ? 46.264 27.593 18.345 1.00 27.26 76 ALA B N 1
ATOM 1212 C CA . ALA B 1 76 ? 45.672 28.725 17.665 1.00 29.24 76 ALA B CA 1
ATOM 1213 C C . ALA B 1 76 ? 46.398 29.981 17.991 1.00 27.98 76 ALA B C 1
ATOM 1214 O O . ALA B 1 76 ? 46.553 30.822 17.140 1.00 27.23 76 ALA B O 1
ATOM 1216 N N . LEU B 1 77 ? 46.824 30.127 19.249 1.00 23.71 77 LEU B N 1
ATOM 1217 C CA . LEU B 1 77 ? 47.566 31.294 19.639 1.00 22.75 77 LEU B CA 1
ATOM 1218 C C . LEU B 1 77 ? 48.959 31.362 18.947 1.00 24.37 77 LEU B C 1
ATOM 1219 O O . LEU B 1 77 ? 49.435 32.435 18.541 1.00 24.61 77 LEU B O 1
ATOM 1224 N N . THR B 1 78 ? 49.573 30.217 18.839 1.00 24.56 78 THR B N 1
ATOM 1225 C CA . THR B 1 78 ? 50.864 30.105 18.145 1.00 27.04 78 THR B CA 1
ATOM 1226 C C . THR B 1 78 ? 50.672 30.555 16.707 1.00 26.99 78 THR B C 1
ATOM 1227 O O . THR B 1 78 ? 51.491 31.301 16.155 1.00 27.24 78 THR B O 1
ATOM 1231 N N . ASP B 1 79 ? 49.610 30.060 16.084 1.00 26.87 79 ASP B N 1
ATOM 1232 C CA . ASP B 1 79 ? 49.278 30.475 14.718 1.00 27.04 79 ASP B CA 1
ATOM 1233 C C . ASP B 1 79 ? 49.063 31.965 14.550 1.00 32.41 79 ASP B C 1
ATOM 1234 O O . ASP B 1 79 ? 49.541 32.569 13.596 1.00 28.59 79 ASP B O 1
ATOM 1239 N N . THR B 1 80 ? 48.285 32.575 15.451 1.00 27.55 80 THR B N 1
ATOM 1240 C CA . THR B 1 80 ? 48.046 34.001 15.357 1.00 25.90 80 THR B CA 1
ATOM 1241 C C . THR B 1 80 ? 49.295 34.841 15.576 1.00 25.84 80 THR B C 1
ATOM 1242 O O . THR B 1 80 ? 49.529 35.856 14.891 1.00 26.47 80 THR B O 1
ATOM 1246 N N . LEU B 1 81 ? 50.115 34.431 16.563 1.00 26.54 81 LEU B N 1
ATOM 1247 C CA . LEU B 1 81 ? 51.394 35.104 16.761 1.00 23.68 81 LEU B CA 1
ATOM 1248 C C . LEU B 1 81 ? 52.259 35.063 15.510 1.00 26.32 81 LEU B C 1
ATOM 1249 O O . LEU B 1 81 ? 52.924 36.049 15.229 1.00 25.86 81 LEU B O 1
ATOM 1254 N N . ALA B 1 82 ? 52.227 33.942 14.771 1.00 24.34 82 ALA B N 1
ATOM 1255 C CA . ALA B 1 82 ? 52.967 33.839 13.503 1.00 28.46 82 ALA B CA 1
ATOM 1256 C C . ALA B 1 82 ? 52.341 34.707 12.394 1.00 28.17 82 ALA B C 1
ATOM 1257 O O . ALA B 1 82 ? 53.036 35.474 11.723 1.00 26.77 82 ALA B O 1
ATOM 1259 N N . LYS B 1 83 ? 51.026 34.629 12.231 1.00 27.57 83 LYS B N 1
ATOM 1260 C CA . LYS B 1 83 ? 50.336 35.305 11.114 1.00 28.53 83 LYS B CA 1
ATOM 1261 C C . LYS B 1 83 ? 50.389 36.833 11.241 1.00 30.16 83 LYS B C 1
ATOM 1262 O O . LYS B 1 83 ? 50.328 37.560 10.242 1.00 25.25 83 LYS B O 1
ATOM 1268 N N . GLU B 1 84 ? 50.470 37.316 12.482 1.00 25.49 84 GLU B N 1
ATOM 1269 C CA . GLU B 1 84 ? 50.525 38.735 12.787 1.00 25.15 84 GLU B CA 1
ATOM 1270 C C . GLU B 1 84 ? 51.977 39.255 12.879 1.00 24.78 84 GLU B C 1
ATOM 1271 O O . GLU B 1 84 ? 52.210 40.442 13.209 1.00 28.12 84 GLU B O 1
ATOM 1277 N N . GLY B 1 85 ? 52.926 38.358 12.623 1.00 26.19 85 GLY B N 1
ATOM 1278 C CA . GLY B 1 85 ? 54.350 38.688 12.656 1.00 27.35 85 GLY B CA 1
ATOM 1279 C C . GLY B 1 85 ? 54.876 39.097 14.014 1.00 24.41 85 GLY B C 1
ATOM 1280 O O . GLY B 1 85 ? 55.814 39.877 14.108 1.00 26.34 85 GLY B O 1
ATOM 1281 N N . LEU B 1 86 ? 54.237 38.555 15.066 1.00 28.33 86 LEU B N 1
ATOM 1282 C CA . LEU B 1 86 ? 54.549 38.921 16.441 1.00 24.39 86 LEU B CA 1
ATOM 1283 C C . LEU B 1 86 ? 55.601 38.070 17.149 1.00 21.17 86 LEU B C 1
ATOM 1284 O O . LEU B 1 86 ? 56.480 38.611 17.807 1.00 25.98 86 LEU B O 1
ATOM 1289 N N . ALA B 1 87 ? 55.533 36.770 16.968 1.00 24.76 87 ALA B N 1
ATOM 1290 C CA . ALA B 1 87 ? 56.388 35.904 17.818 1.00 26.96 87 ALA B CA 1
ATOM 1291 C C . ALA B 1 87 ? 56.446 34.520 17.338 1.00 28.44 87 ALA B C 1
ATOM 1292 O O . ALA B 1 87 ? 55.609 34.061 16.568 1.00 32.41 87 ALA B O 1
ATOM 1294 N N . GLU B 1 88 ? 57.483 33.836 17.821 1.00 33.47 88 GLU B N 1
ATOM 1295 C CA . GLU B 1 88 ? 57.809 32.456 17.450 1.00 36.35 88 GLU B CA 1
ATOM 1296 C C . GLU B 1 88 ? 58.431 31.690 18.607 1.00 30.94 88 GLU B C 1
ATOM 1297 O O . GLU B 1 88 ? 59.016 32.297 19.493 1.00 27.85 88 GLU B O 1
ATOM 1304 N N . ALA C 1 2 ? 51.703 27.357 38.910 1.00 29.79 2 ALA C N 1
ATOM 1305 C CA . ALA C 1 2 ? 51.642 26.299 39.959 1.00 30.63 2 ALA C CA 1
ATOM 1306 C C . ALA C 1 2 ? 50.357 25.441 39.827 1.00 33.02 2 ALA C C 1
ATOM 1307 O O . ALA C 1 2 ? 49.346 25.912 39.342 1.00 27.34 2 ALA C O 1
ATOM 1309 N N . GLU C 1 3 ? 50.413 24.182 40.267 1.00 30.14 3 GLU C N 1
ATOM 1310 C CA . GLU C 1 3 ? 49.281 23.259 40.173 1.00 27.99 3 GLU C CA 1
ATOM 1311 C C . GLU C 1 3 ? 49.267 22.348 41.412 1.00 32.30 3 GLU C C 1
ATOM 1312 O O . GLU C 1 3 ? 50.328 21.938 41.886 1.00 30.81 3 GLU C O 1
ATOM 1318 N N . LYS C 1 4 ? 48.085 22.037 41.913 1.00 28.52 4 LYS C N 1
ATOM 1319 C CA . LYS C 1 4 ? 47.936 21.059 43.011 1.00 27.55 4 LYS C CA 1
ATOM 1320 C C . LYS C 1 4 ? 46.582 20.421 42.924 1.00 28.11 4 LYS C C 1
ATOM 1321 O O . LYS C 1 4 ? 45.604 21.087 42.649 1.00 27.60 4 LYS C O 1
ATOM 1327 N N . THR C 1 5 ? 46.550 19.111 43.171 1.00 28.06 5 THR C N 1
ATOM 1328 C CA . THR C 1 5 ? 45.350 18.295 43.115 1.00 26.39 5 THR C CA 1
ATOM 1329 C C . THR C 1 5 ? 44.908 18.010 44.551 1.00 24.77 5 THR C C 1
ATOM 1330 O O . THR C 1 5 ? 45.751 17.809 45.410 1.00 27.99 5 THR C O 1
ATOM 1334 N N . PHE C 1 6 ? 43.602 18.054 44.798 1.00 25.58 6 PHE C N 1
ATOM 1335 C CA . PHE C 1 6 ? 43.037 17.808 46.134 1.00 28.48 6 PHE C CA 1
ATOM 1336 C C . PHE C 1 6 ? 41.904 16.820 46.011 1.00 31.17 6 PHE C C 1
ATOM 1337 O O . PHE C 1 6 ? 41.327 16.667 44.968 1.00 26.29 6 PHE C O 1
ATOM 1345 N N . LYS C 1 7 ? 41.584 16.167 47.122 1.00 31.96 7 LYS C N 1
ATOM 1346 C CA . LYS C 1 7 ? 40.418 15.323 47.248 1.00 32.05 7 LYS C CA 1
ATOM 1347 C C . LYS C 1 7 ? 39.486 16.022 48.214 1.00 28.64 7 LYS C C 1
ATOM 1348 O O . LYS C 1 7 ? 39.938 16.486 49.284 1.00 28.22 7 LYS C O 1
ATOM 1354 N N . VAL C 1 8 ? 38.199 16.097 47.852 1.00 25.13 8 VAL C N 1
ATOM 1355 C CA . VAL C 1 8 ? 37.195 16.794 48.615 1.00 27.50 8 VAL C CA 1
ATOM 1356 C C . VAL C 1 8 ? 36.718 15.883 49.764 1.00 29.80 8 VAL C C 1
ATOM 1357 O O . VAL C 1 8 ? 36.394 14.733 49.561 1.00 31.84 8 VAL C O 1
ATOM 1361 N N . VAL C 1 9 ? 36.769 16.418 50.992 1.00 33.19 9 VAL C N 1
ATOM 1362 C CA . VAL C 1 9 ? 36.452 15.632 52.189 1.00 31.52 9 VAL C CA 1
ATOM 1363 C C . VAL C 1 9 ? 35.253 16.151 52.935 1.00 34.29 9 VAL C C 1
ATOM 1364 O O . VAL C 1 9 ? 34.869 15.598 53.971 1.00 34.32 9 VAL C O 1
ATOM 1368 N N . SER C 1 10 ? 34.693 17.246 52.456 1.00 29.57 10 SER C N 1
ATOM 1369 C CA . SER C 1 10 ? 33.479 17.796 52.968 1.00 28.00 10 SER C CA 1
ATOM 1370 C C . SER C 1 10 ? 32.295 16.891 52.606 1.00 38.01 10 SER C C 1
ATOM 1371 O O . SER C 1 10 ? 32.139 16.472 51.448 1.00 30.88 10 SER C O 1
ATOM 1374 N N . ASP C 1 11 ? 31.487 16.594 53.620 1.00 36.13 11 ASP C N 1
ATOM 1375 C CA . ASP C 1 11 ? 30.220 15.886 53.459 1.00 45.57 11 ASP C CA 1
ATOM 1376 C C . ASP C 1 11 ? 29.306 16.496 52.407 1.00 44.51 11 ASP C C 1
ATOM 1377 O O . ASP C 1 11 ? 28.579 15.773 51.739 1.00 44.55 11 ASP C O 1
ATOM 1382 N N . SER C 1 12 ? 29.304 17.822 52.307 1.00 39.57 12 SER C N 1
ATOM 1383 C CA . SER C 1 12 ? 28.390 18.525 51.412 1.00 41.64 12 SER C CA 1
ATOM 1384 C C . SER C 1 12 ? 29.054 18.983 50.114 1.00 39.77 12 SER C C 1
ATOM 1385 O O . SER C 1 12 ? 28.448 19.693 49.341 1.00 44.07 12 SER C O 1
ATOM 1388 N N . GLY C 1 13 ? 30.312 18.607 49.890 1.00 38.29 13 GLY C N 1
ATOM 1389 C CA . GLY C 1 13 ? 31.058 19.121 48.749 1.00 35.64 13 GLY C CA 1
ATOM 1390 C C . GLY C 1 13 ? 31.556 20.536 48.929 1.00 33.67 13 GLY C C 1
ATOM 1391 O O . GLY C 1 13 ? 31.767 20.984 50.054 1.00 30.83 13 GLY C O 1
ATOM 1392 N N . ILE C 1 14 ? 31.779 21.249 47.822 1.00 31.40 14 ILE C N 1
ATOM 1393 C CA . ILE C 1 14 ? 32.184 22.637 47.883 1.00 27.26 14 ILE C CA 1
ATOM 1394 C C . ILE C 1 14 ? 31.041 23.512 47.379 1.00 33.96 14 ILE C C 1
ATOM 1395 O O . ILE C 1 14 ? 30.728 23.528 46.160 1.00 28.03 14 ILE C O 1
ATOM 1400 N N . HIS C 1 15 ? 30.417 24.257 48.307 1.00 15.00 15 HIS C N 1
ATOM 1401 C CA . HIS C 1 15 ? 29.262 25.108 48.051 1.00 15.00 15 HIS C CA 1
ATOM 1402 C C . HIS C 1 15 ? 29.186 26.245 49.064 1.00 15.00 15 HIS C C 1
ATOM 1403 O O . HIS C 1 15 ? 29.949 26.349 50.038 1.00 30.63 15 HIS C O 1
ATOM 1410 N N . ALA C 1 16 ? 28.171 27.107 48.873 1.00 30.15 16 ALA C N 1
ATOM 1411 C CA . ALA C 1 16 ? 27.730 28.092 49.849 1.00 32.18 16 ALA C CA 1
ATOM 1412 C C . ALA C 1 16 ? 28.872 28.866 50.530 1.00 30.77 16 ALA C C 1
ATOM 1413 O O . ALA C 1 16 ? 29.782 29.287 49.862 1.00 31.49 16 ALA C O 1
ATOM 1415 N N . ARG C 1 17 ? 28.811 29.065 51.848 1.00 30.75 17 ARG C N 1
ATOM 1416 C CA . ARG C 1 17 ? 29.769 29.907 52.557 1.00 31.00 17 ARG C CA 1
ATOM 1417 C C . ARG C 1 17 ? 31.246 29.482 52.404 1.00 30.66 17 ARG C C 1
ATOM 1418 O O . ARG C 1 17 ? 32.096 30.365 52.186 1.00 28.35 17 ARG C O 1
ATOM 1426 N N . PRO C 1 18 ? 31.573 28.200 52.580 1.00 30.32 18 PRO C N 1
ATOM 1427 C CA . PRO C 1 18 ? 32.973 27.774 52.387 1.00 27.83 18 PRO C CA 1
ATOM 1428 C C . PRO C 1 18 ? 33.487 28.019 50.984 1.00 30.60 18 PRO C C 1
ATOM 1429 O O . PRO C 1 18 ? 34.627 28.448 50.824 1.00 28.83 18 PRO C O 1
ATOM 1433 N N . ALA C 1 19 ? 32.655 27.797 49.977 1.00 27.92 19 ALA C N 1
ATOM 1434 C CA . ALA C 1 19 ? 33.067 28.101 48.588 1.00 29.04 19 ALA C CA 1
ATOM 1435 C C . ALA C 1 19 ? 33.338 29.615 48.435 1.00 27.29 19 ALA C C 1
ATOM 1436 O O . ALA C 1 19 ? 34.273 30.037 47.736 1.00 25.13 19 ALA C O 1
ATOM 1438 N N . THR C 1 20 ? 32.504 30.429 49.068 1.00 24.18 20 THR C N 1
ATOM 1439 C CA . THR C 1 20 ? 32.640 31.875 49.055 1.00 26.82 20 THR C CA 1
ATOM 1440 C C . THR C 1 20 ? 33.987 32.318 49.678 1.00 23.33 20 THR C C 1
ATOM 1441 O O . THR C 1 20 ? 34.713 33.148 49.127 1.00 25.32 20 THR C O 1
ATOM 1445 N N . ILE C 1 21 ? 34.319 31.702 50.808 1.00 24.60 21 ILE C N 1
ATOM 1446 C CA . ILE C 1 21 ? 35.597 31.997 51.477 1.00 23.89 21 ILE C CA 1
ATOM 1447 C C . ILE C 1 21 ? 36.759 31.527 50.603 1.00 22.04 21 ILE C C 1
ATOM 1448 O O . ILE C 1 21 ? 37.771 32.243 50.545 1.00 24.73 21 ILE C O 1
ATOM 1453 N N . LEU C 1 22 ? 36.657 30.355 49.958 1.00 23.04 22 LEU C N 1
ATOM 1454 C CA . LEU C 1 22 ? 37.681 29.917 48.999 1.00 21.17 22 LEU C CA 1
ATOM 1455 C C . LEU C 1 22 ? 37.931 30.945 47.877 1.00 24.37 22 LEU C C 1
ATOM 1456 O O . LEU C 1 22 ? 39.070 31.317 47.550 1.00 22.54 22 LEU C O 1
ATOM 1461 N N . VAL C 1 23 ? 36.840 31.423 47.270 1.00 22.07 23 VAL C N 1
ATOM 1462 C CA . VAL C 1 23 ? 36.943 32.482 46.267 1.00 23.37 23 VAL C CA 1
ATOM 1463 C C . VAL C 1 23 ? 37.623 33.746 46.795 1.00 20.60 23 VAL C C 1
ATOM 1464 O O . VAL C 1 23 ? 38.459 34.381 46.097 1.00 23.48 23 VAL C O 1
ATOM 1468 N N . GLN C 1 24 ? 37.298 34.158 48.033 1.00 21.36 24 GLN C N 1
ATOM 1469 C CA . GLN C 1 24 ? 37.843 35.364 48.576 1.00 20.02 24 GLN C CA 1
ATOM 1470 C C . GLN C 1 24 ? 39.366 35.173 48.854 1.00 18.81 24 GLN C C 1
ATOM 1471 O O . GLN C 1 24 ? 40.151 36.092 48.644 1.00 22.33 24 GLN C O 1
ATOM 1477 N N . THR C 1 25 ? 39.737 33.981 49.275 1.00 20.61 25 THR C N 1
ATOM 1478 C CA . THR C 1 25 ? 41.184 33.618 49.387 1.00 19.22 25 THR C CA 1
ATOM 1479 C C . THR C 1 25 ? 41.902 33.730 48.064 1.00 20.61 25 THR C C 1
ATOM 1480 O O . THR C 1 25 ? 43.019 34.313 48.032 1.00 21.83 25 THR C O 1
ATOM 1484 N N . ALA C 1 26 ? 41.299 33.228 46.977 1.00 20.77 26 ALA C N 1
ATOM 1485 C CA . ALA C 1 26 ? 41.934 33.357 45.661 1.00 20.12 26 ALA C CA 1
ATOM 1486 C C . ALA C 1 26 ? 42.094 34.810 45.261 1.00 22.06 26 ALA C C 1
ATOM 1487 O O . ALA C 1 26 ? 43.082 35.202 44.660 1.00 21.53 26 ALA C O 1
ATOM 1489 N N . SER C 1 27 ? 41.103 35.635 45.574 1.00 20.35 27 SER C N 1
ATOM 1490 C CA . SER C 1 27 ? 41.022 36.994 45.080 1.00 21.77 27 SER C CA 1
ATOM 1491 C C . SER C 1 27 ? 42.066 37.943 45.661 1.00 23.81 27 SER C C 1
ATOM 1492 O O . SER C 1 27 ? 42.253 39.005 45.129 1.00 21.95 27 SER C O 1
ATOM 1497 N N . LYS C 1 28 ? 42.739 37.521 46.736 1.00 23.48 28 LYS C N 1
ATOM 1498 C CA . LYS C 1 28 ? 43.787 38.278 47.411 1.00 23.96 28 LYS C CA 1
ATOM 1499 C C . LYS C 1 28 ? 45.063 38.417 46.584 1.00 20.86 28 LYS C C 1
ATOM 1500 O O . LYS C 1 28 ? 45.867 39.283 46.895 1.00 23.42 28 LYS C O 1
ATOM 1506 N N . TRP C 1 29 ? 45.243 37.523 45.593 1.00 19.94 29 TRP C N 1
ATOM 1507 C CA . TRP C 1 29 ? 46.529 37.281 44.902 1.00 17.93 29 TRP C CA 1
ATOM 1508 C C . TRP C 1 29 ? 46.514 37.879 43.525 1.00 23.23 29 TRP C C 1
ATOM 1509 O O . TRP C 1 29 ? 45.474 37.919 42.874 1.00 22.66 29 TRP C O 1
ATOM 1520 N N . ASN C 1 30 ? 47.670 38.405 43.112 1.00 21.17 30 ASN C N 1
ATOM 1521 C CA . ASN C 1 30 ? 47.805 38.935 41.757 1.00 20.02 30 ASN C CA 1
ATOM 1522 C C . ASN C 1 30 ? 47.661 37.888 40.687 1.00 20.67 30 ASN C C 1
ATOM 1523 O O . ASN C 1 30 ? 47.140 38.183 39.592 1.00 20.63 30 ASN C O 1
ATOM 1528 N N . SER C 1 31 ? 48.068 36.645 40.968 1.00 20.23 31 SER C N 1
ATOM 1529 C CA . SER C 1 31 ? 47.983 35.570 40.019 1.00 20.79 31 SER C CA 1
ATOM 1530 C C . SER C 1 31 ? 46.557 35.355 39.515 1.00 21.46 31 SER C C 1
ATOM 1531 O O . SER C 1 31 ? 45.585 35.552 40.246 1.00 23.02 31 SER C O 1
ATOM 1534 N N . GLU C 1 32 ? 46.459 34.906 38.292 1.00 20.89 32 GLU C N 1
ATOM 1535 C CA . GLU C 1 32 ? 45.206 34.299 37.811 1.00 22.04 32 GLU C CA 1
ATOM 1536 C C . GLU C 1 32 ? 45.118 32.860 38.323 1.00 22.65 32 GLU C C 1
ATOM 1537 O O . GLU C 1 32 ? 46.111 32.122 38.408 1.00 21.89 32 GLU C O 1
ATOM 1547 N N . ILE C 1 33 ? 43.922 32.476 38.737 1.00 21.01 33 ILE C N 1
ATOM 1548 C CA . ILE C 1 33 ? 43.753 31.213 39.460 1.00 21.30 33 ILE C CA 1
ATOM 1549 C C . ILE C 1 33 ? 42.508 30.529 38.927 1.00 19.89 33 ILE C C 1
ATOM 1550 O O . ILE C 1 33 ? 41.475 31.179 38.817 1.00 21.06 33 ILE C O 1
ATOM 1555 N N . GLN C 1 34 ? 42.623 29.237 38.692 1.00 18.74 34 GLN C N 1
ATOM 1556 C CA . GLN C 1 34 ? 41.538 28.402 38.219 1.00 22.42 34 GLN C CA 1
ATOM 1557 C C . GLN C 1 34 ? 41.294 27.193 39.113 1.00 19.61 34 GLN C C 1
ATOM 1558 O O . GLN C 1 34 ? 42.154 26.689 39.796 1.00 20.05 34 GLN C O 1
ATOM 1564 N N . LEU C 1 35 ? 40.037 26.744 39.056 1.00 21.15 35 LEU C N 1
ATOM 1565 C CA . LEU C 1 35 ? 39.589 25.519 39.690 1.00 24.40 35 LEU C CA 1
ATOM 1566 C C . LEU C 1 35 ? 39.010 24.582 38.636 1.00 24.95 35 LEU C C 1
ATOM 1567 O O . LEU C 1 35 ? 38.143 24.991 37.878 1.00 24.67 35 LEU C O 1
ATOM 1572 N N . GLU C 1 36 ? 39.445 23.318 38.657 1.00 24.65 36 GLU C N 1
ATOM 1573 C CA . GLU C 1 36 ? 38.971 22.296 37.701 1.00 25.76 36 GLU C CA 1
ATOM 1574 C C . GLU C 1 36 ? 38.308 21.129 38.437 1.00 28.90 36 GLU C C 1
ATOM 1575 O O . GLU C 1 36 ? 38.818 20.660 39.455 1.00 26.94 36 GLU C O 1
ATOM 1581 N N . TYR C 1 37 ? 37.151 20.717 37.919 1.00 27.75 37 TYR C N 1
ATOM 1582 C CA . TYR C 1 37 ? 36.449 19.513 38.358 1.00 27.49 37 TYR C CA 1
ATOM 1583 C C . TYR C 1 37 ? 35.809 18.800 37.149 1.00 26.92 37 TYR C C 1
ATOM 1584 O O . TYR C 1 37 ? 35.086 19.439 36.385 1.00 26.73 37 TYR C O 1
ATOM 1593 N N . ASN C 1 38 ? 36.059 17.492 37.031 1.00 28.59 38 ASN C N 1
ATOM 1594 C CA . ASN C 1 38 ? 35.383 16.631 36.075 1.00 30.24 38 ASN C CA 1
ATOM 1595 C C . ASN C 1 38 ? 35.583 17.112 34.643 1.00 34.46 38 ASN C C 1
ATOM 1596 O O . ASN C 1 38 ? 34.662 17.041 33.837 1.00 33.61 38 ASN C O 1
ATOM 1601 N N . GLY C 1 39 ? 36.765 17.648 34.365 1.00 32.42 39 GLY C N 1
ATOM 1602 C CA . GLY C 1 39 ? 37.121 18.077 33.007 1.00 36.59 39 GLY C CA 1
ATOM 1603 C C . GLY C 1 39 ? 36.849 19.526 32.669 1.00 34.68 39 GLY C C 1
ATOM 1604 O O . GLY C 1 39 ? 37.176 19.950 31.564 1.00 36.21 39 GLY C O 1
ATOM 1605 N N . LYS C 1 40 ? 36.229 20.262 33.592 1.00 30.49 40 LYS C N 1
ATOM 1606 C CA . LYS C 1 40 ? 35.845 21.650 33.382 1.00 29.92 40 LYS C CA 1
ATOM 1607 C C . LYS C 1 40 ? 36.614 22.589 34.309 1.00 29.01 40 LYS C C 1
ATOM 1608 O O . LYS C 1 40 ? 36.601 22.414 35.520 1.00 27.60 40 LYS C O 1
ATOM 1614 N N . THR C 1 41 ? 37.221 23.620 33.729 1.00 27.86 41 THR C N 1
ATOM 1615 C CA . THR C 1 41 ? 38.037 24.572 34.456 1.00 25.70 41 THR C CA 1
ATOM 1616 C C . THR C 1 41 ? 37.358 25.934 34.488 1.00 25.11 41 THR C C 1
ATOM 1617 O O . THR C 1 41 ? 36.979 26.477 33.430 1.00 30.96 41 THR C O 1
ATOM 1621 N N . VAL C 1 42 ? 37.288 26.532 35.676 1.00 22.67 42 VAL C N 1
ATOM 1622 C CA . VAL C 1 42 ? 36.696 27.848 35.874 1.00 22.48 42 VAL C CA 1
ATOM 1623 C C . VAL C 1 42 ? 37.676 28.799 36.581 1.00 22.59 42 VAL C C 1
ATOM 1624 O O . VAL C 1 42 ? 38.612 28.369 37.199 1.00 23.10 42 VAL C O 1
ATOM 1628 N N . ASN C 1 43 ? 37.443 30.100 36.445 1.00 24.09 43 ASN C N 1
ATOM 1629 C CA . ASN C 1 43 ? 38.140 31.123 37.225 1.00 24.01 43 ASN C CA 1
ATOM 1630 C C . ASN C 1 43 ? 37.735 31.015 38.709 1.00 23.06 43 ASN C C 1
ATOM 1631 O O . ASN C 1 43 ? 36.593 31.174 39.062 1.00 23.01 43 ASN C O 1
ATOM 1636 N N . LEU C 1 44 ? 38.700 30.708 39.558 1.00 21.81 44 LEU C N 1
ATOM 1637 C CA . LEU C 1 44 ? 38.439 30.614 40.986 1.00 22.45 44 LEU C CA 1
ATOM 1638 C C . LEU C 1 44 ? 38.095 31.958 41.668 1.00 21.55 44 LEU C C 1
ATOM 1639 O O . LEU C 1 44 ? 37.678 31.964 42.846 1.00 24.29 44 LEU C O 1
ATOM 1644 N N . LYS C 1 45 ? 38.288 33.082 40.981 1.00 20.67 45 LYS C N 1
ATOM 1645 C CA . LYS C 1 45 ? 37.932 34.383 41.533 1.00 21.95 45 LYS C CA 1
ATOM 1646 C C . LYS C 1 45 ? 36.478 34.762 41.189 1.00 22.08 45 LYS C C 1
ATOM 1647 O O . LYS C 1 45 ? 36.037 35.860 41.542 1.00 22.41 45 LYS C O 1
ATOM 1653 N N . SER C 1 46 ? 35.795 33.857 40.492 1.00 24.00 46 SER C N 1
ATOM 1654 C CA . SER C 1 46 ? 34.439 34.090 39.997 1.00 25.80 46 SER C CA 1
ATOM 1655 C C . SER C 1 46 ? 33.495 33.090 40.640 1.00 30.97 46 SER C C 1
ATOM 1656 O O . SER C 1 46 ? 33.411 31.942 40.217 1.00 30.86 46 SER C O 1
ATOM 1659 N N . ILE C 1 47 ? 32.810 33.528 41.696 1.00 25.40 47 ILE C N 1
ATOM 1660 C CA . ILE C 1 47 ? 32.039 32.642 42.529 1.00 26.79 47 ILE C CA 1
ATOM 1661 C C . ILE C 1 47 ? 30.890 31.989 41.742 1.00 24.78 47 ILE C C 1
ATOM 1662 O O . ILE C 1 47 ? 30.613 30.806 41.948 1.00 25.47 47 ILE C O 1
ATOM 1667 N N . MET C 1 48 ? 30.234 32.709 40.847 1.00 26.85 48 MET C N 1
ATOM 1668 C CA . MET C 1 48 ? 29.192 32.042 40.046 1.00 26.59 48 MET C CA 1
ATOM 1669 C C . MET C 1 48 ? 29.650 30.702 39.417 1.00 26.64 48 MET C C 1
ATOM 1670 O O . MET C 1 48 ? 28.997 29.667 39.542 1.00 27.19 48 MET C O 1
ATOM 1675 N N . GLY C 1 49 ? 30.785 30.738 38.732 1.00 28.19 49 GLY C N 1
ATOM 1676 C CA . GLY C 1 49 ? 31.297 29.587 38.024 1.00 30.41 49 GLY C CA 1
ATOM 1677 C C . GLY C 1 49 ? 31.768 28.504 38.977 1.00 28.11 49 GLY C C 1
ATOM 1678 O O . GLY C 1 49 ? 31.601 27.353 38.675 1.00 27.68 49 GLY C O 1
ATOM 1679 N N . VAL C 1 50 ? 32.337 28.904 40.112 1.00 26.30 50 VAL C N 1
ATOM 1680 C CA . VAL C 1 50 ? 32.710 27.944 41.159 1.00 25.13 50 VAL C CA 1
ATOM 1681 C C . VAL C 1 50 ? 31.478 27.209 41.695 1.00 20.77 50 VAL C C 1
ATOM 1682 O O . VAL C 1 50 ? 31.510 25.964 41.809 1.00 23.92 50 VAL C O 1
ATOM 1686 N N . MET C 1 51 ? 30.396 27.951 41.929 1.00 25.42 51 MET C N 1
ATOM 1687 C CA . MET C 1 51 ? 29.148 27.349 42.410 1.00 25.57 51 MET C CA 1
ATOM 1688 C C . MET C 1 51 ? 28.559 26.419 41.338 1.00 29.49 51 MET C C 1
ATOM 1689 O O . MET C 1 51 ? 28.115 25.311 41.624 1.00 28.85 51 MET C O 1
ATOM 1694 N N . SER C 1 52 ? 28.637 26.831 40.091 1.00 31.61 52 SER C N 1
ATOM 1695 C CA . SER C 1 52 ? 28.025 26.050 39.030 1.00 35.01 52 SER C CA 1
ATOM 1696 C C . SER C 1 52 ? 28.703 24.688 38.784 1.00 33.79 52 SER C C 1
ATOM 1697 O O . SER C 1 52 ? 28.076 23.768 38.228 1.00 32.57 52 SER C O 1
ATOM 1702 N N . LEU C 1 53 ? 29.956 24.529 39.224 1.00 28.37 53 LEU C N 1
ATOM 1703 C CA . LEU C 1 53 ? 30.639 23.250 39.079 1.00 26.78 53 LEU C CA 1
ATOM 1704 C C . LEU C 1 53 ? 29.951 22.136 39.874 1.00 29.44 53 LEU C C 1
ATOM 1705 O O . LEU C 1 53 ? 30.109 20.953 39.567 1.00 30.25 53 LEU C O 1
ATOM 1710 N N . GLY C 1 54 ? 29.223 22.515 40.910 1.00 26.18 54 GLY C N 1
ATOM 1711 C CA . GLY C 1 54 ? 28.494 21.558 41.754 1.00 34.94 54 GLY C CA 1
ATOM 1712 C C . GLY C 1 54 ? 29.355 20.433 42.314 1.00 32.15 54 GLY C C 1
ATOM 1713 O O . GLY C 1 54 ? 29.036 19.239 42.196 1.00 30.59 54 GLY C O 1
ATOM 1714 N N . ILE C 1 55 ? 30.488 20.809 42.899 1.00 29.19 55 ILE C N 1
ATOM 1715 C CA . ILE C 1 55 ? 31.478 19.844 43.311 1.00 26.54 55 ILE C CA 1
ATOM 1716 C C . ILE C 1 55 ? 30.966 19.035 44.518 1.00 28.29 55 ILE C C 1
ATOM 1717 O O . ILE C 1 55 ? 30.653 19.632 45.551 1.00 29.41 55 ILE C O 1
ATOM 1722 N N . PRO C 1 56 ? 30.877 17.713 44.367 1.00 30.11 56 PRO C N 1
ATOM 1723 C CA . PRO C 1 56 ? 30.359 16.858 45.443 1.00 31.63 56 PRO C CA 1
ATOM 1724 C C . PRO C 1 56 ? 31.446 16.372 46.384 1.00 30.58 56 PRO C C 1
ATOM 1725 O O . PRO C 1 56 ? 32.627 16.421 46.113 1.00 27.47 56 PRO C O 1
ATOM 1729 N N . LYS C 1 57 ? 31.019 15.839 47.527 1.00 32.77 57 LYS C N 1
ATOM 1730 C CA . LYS C 1 57 ? 31.898 14.985 48.312 1.00 33.69 57 LYS C CA 1
ATOM 1731 C C . LYS C 1 57 ? 32.606 13.898 47.494 1.00 30.67 57 LYS C C 1
ATOM 1732 O O . LYS C 1 57 ? 32.015 13.237 46.627 1.00 32.25 57 LYS C O 1
ATOM 1738 N N . GLY C 1 58 ? 33.872 13.692 47.839 1.00 27.33 58 GLY C N 1
ATOM 1739 C CA . GLY C 1 58 ? 34.726 12.678 47.241 1.00 30.79 58 GLY C CA 1
ATOM 1740 C C . GLY C 1 58 ? 35.307 13.008 45.864 1.00 31.98 58 GLY C C 1
ATOM 1741 O O . GLY C 1 58 ? 36.068 12.207 45.295 1.00 32.10 58 GLY C O 1
ATOM 1742 N N . ALA C 1 59 ? 34.992 14.203 45.359 1.00 28.12 59 ALA C N 1
ATOM 1743 C CA . ALA C 1 59 ? 35.559 14.699 44.094 1.00 28.85 59 ALA C CA 1
ATOM 1744 C C . ALA C 1 59 ? 37.067 14.872 44.164 1.00 30.72 59 ALA C C 1
ATOM 1745 O O . ALA C 1 59 ? 37.615 15.190 45.209 1.00 30.84 59 ALA C O 1
ATOM 1747 N N . THR C 1 60 ? 37.730 14.731 43.028 1.00 29.04 60 THR C N 1
ATOM 1748 C CA . THR C 1 60 ? 39.072 15.242 42.852 1.00 29.58 60 THR C CA 1
ATOM 1749 C C . THR C 1 60 ? 38.909 16.589 42.152 1.00 30.22 60 THR C C 1
ATOM 1750 O O . THR C 1 60 ? 38.085 16.713 41.212 1.00 29.13 60 THR C O 1
ATOM 1754 N N . ILE C 1 61 ? 39.687 17.554 42.621 1.00 26.58 61 ILE C N 1
ATOM 1755 C CA . ILE C 1 61 ? 39.800 18.881 42.031 1.00 27.19 61 ILE C CA 1
ATOM 1756 C C . ILE C 1 61 ? 41.245 19.251 41.785 1.00 29.05 61 ILE C C 1
ATOM 1757 O O . ILE C 1 61 ? 42.175 18.745 42.437 1.00 26.76 61 ILE C O 1
ATOM 1762 N N . LYS C 1 62 ? 41.442 20.197 40.877 1.00 25.48 62 LYS C N 1
ATOM 1763 C CA . LYS C 1 62 ? 42.764 20.689 40.575 1.00 26.30 62 LYS C CA 1
ATOM 1764 C C . LYS C 1 62 ? 42.732 22.211 40.593 1.00 25.45 62 LYS C C 1
ATOM 1765 O O . LYS C 1 62 ? 41.896 22.831 39.923 1.00 24.95 62 LYS C O 1
ATOM 1771 N N . ILE C 1 63 ? 43.630 22.806 41.365 1.00 21.30 63 ILE C N 1
ATOM 1772 C CA . ILE C 1 63 ? 43.819 24.263 41.336 1.00 21.13 63 ILE C CA 1
ATOM 1773 C C . ILE C 1 63 ? 45.113 24.588 40.628 1.00 25.18 63 ILE C C 1
ATOM 1774 O O . ILE C 1 63 ? 46.129 23.909 40.804 1.00 24.85 63 ILE C O 1
ATOM 1779 N N . THR C 1 64 ? 45.044 25.620 39.785 1.00 22.55 64 THR C N 1
ATOM 1780 C CA . THR C 1 64 ? 46.199 26.127 39.082 1.00 22.32 64 THR C CA 1
ATOM 1781 C C . THR C 1 64 ? 46.271 27.614 39.288 1.00 23.63 64 THR C C 1
ATOM 1782 O O . THR C 1 64 ? 45.267 28.317 39.409 1.00 22.65 64 THR C O 1
ATOM 1786 N N . ALA C 1 65 ? 47.496 28.129 39.355 1.00 21.00 65 ALA C N 1
ATOM 1787 C CA . ALA C 1 65 ? 47.714 29.560 39.510 1.00 22.04 65 ALA C CA 1
ATOM 1788 C C . ALA C 1 65 ? 48.891 29.953 38.650 1.00 22.60 65 ALA C C 1
ATOM 1789 O O . ALA C 1 65 ? 49.853 29.220 38.607 1.00 22.36 65 ALA C O 1
ATOM 1791 N N . GLU C 1 66 ? 48.802 31.131 38.021 1.00 21.20 66 GLU C N 1
ATOM 1792 C CA . GLU C 1 66 ? 49.852 31.648 37.123 1.00 20.51 66 GLU C CA 1
ATOM 1793 C C . GLU C 1 66 ? 50.072 33.061 37.519 1.00 19.82 66 GLU C C 1
ATOM 1794 O O . GLU C 1 66 ? 49.184 33.914 37.443 1.00 19.49 66 GLU C O 1
ATOM 1800 N N . GLY C 1 67 ? 51.308 33.333 37.956 1.00 20.22 67 GLY C N 1
ATOM 1801 C CA . GLY C 1 67 ? 51.671 34.678 38.355 1.00 20.54 67 GLY C CA 1
ATOM 1802 C C . GLY C 1 67 ? 52.857 34.660 39.309 1.00 19.61 67 GLY C C 1
ATOM 1803 O O . GLY C 1 67 ? 53.299 33.613 39.784 1.00 22.14 67 GLY C O 1
ATOM 1804 N N . ALA C 1 68 ? 53.267 35.858 39.662 1.00 23.03 68 ALA C N 1
ATOM 1805 C CA . ALA C 1 68 ? 54.536 36.040 40.400 1.00 24.80 68 ALA C CA 1
ATOM 1806 C C . ALA C 1 68 ? 54.346 35.695 41.891 1.00 26.04 68 ALA C C 1
ATOM 1807 O O . ALA C 1 68 ? 55.320 35.394 42.597 1.00 25.44 68 ALA C O 1
ATOM 1809 N N . ASP C 1 69 ? 53.083 35.658 42.333 1.00 20.68 69 ASP C N 1
ATOM 1810 C CA . ASP C 1 69 ? 52.763 35.230 43.705 1.00 20.13 69 ASP C CA 1
ATOM 1811 C C . ASP C 1 69 ? 51.968 33.928 43.721 1.00 20.51 69 ASP C C 1
ATOM 1812 O O . ASP C 1 69 ? 51.194 33.623 44.668 1.00 22.68 69 ASP C O 1
ATOM 1817 N N . ALA C 1 70 ? 52.159 33.118 42.698 1.00 21.42 70 ALA C N 1
ATOM 1818 C CA . ALA C 1 70 ? 51.417 31.878 42.607 1.00 22.87 70 ALA C CA 1
ATOM 1819 C C . ALA C 1 70 ? 51.704 30.929 43.777 1.00 21.78 70 ALA C C 1
ATOM 1820 O O . ALA C 1 70 ? 50.813 30.236 44.237 1.00 21.65 70 ALA C O 1
ATOM 1822 N N . ALA C 1 71 ? 52.954 30.871 44.267 1.00 21.73 71 ALA C N 1
ATOM 1823 C CA . ALA C 1 71 ? 53.208 29.974 45.403 1.00 22.93 71 ALA C CA 1
ATOM 1824 C C . ALA C 1 71 ? 52.450 30.375 46.661 1.00 19.52 71 ALA C C 1
ATOM 1825 O O . ALA C 1 71 ? 51.937 29.502 47.386 1.00 22.66 71 ALA C O 1
ATOM 1827 N N . GLU C 1 72 ? 52.358 31.679 46.900 1.00 19.27 72 GLU C N 1
ATOM 1828 C CA . GLU C 1 72 ? 51.634 32.225 48.062 1.00 20.34 72 GLU C CA 1
ATOM 1829 C C . GLU C 1 72 ? 50.162 31.895 47.923 1.00 20.95 72 GLU C C 1
ATOM 1830 O O . GLU C 1 72 ? 49.495 31.486 48.876 1.00 24.32 72 GLU C O 1
ATOM 1836 N N . ALA C 1 73 ? 49.665 32.068 46.702 1.00 20.29 73 ALA C N 1
ATOM 1837 C CA . ALA C 1 73 ? 48.289 31.739 46.407 1.00 19.05 73 ALA C CA 1
ATOM 1838 C C . ALA C 1 73 ? 47.954 30.289 46.673 1.00 21.26 73 ALA C C 1
ATOM 1839 O O . ALA C 1 73 ? 46.938 30.002 47.350 1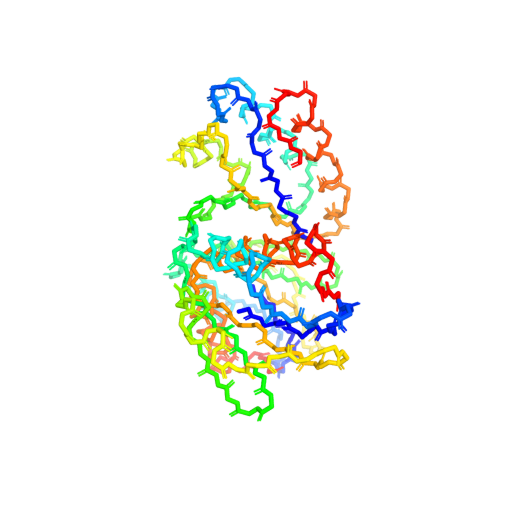.00 24.40 73 ALA C O 1
ATOM 1841 N N . MET C 1 74 ? 48.822 29.363 46.246 1.00 21.50 74 MET C N 1
ATOM 1842 C CA . MET C 1 74 ? 48.516 27.938 46.381 1.00 23.09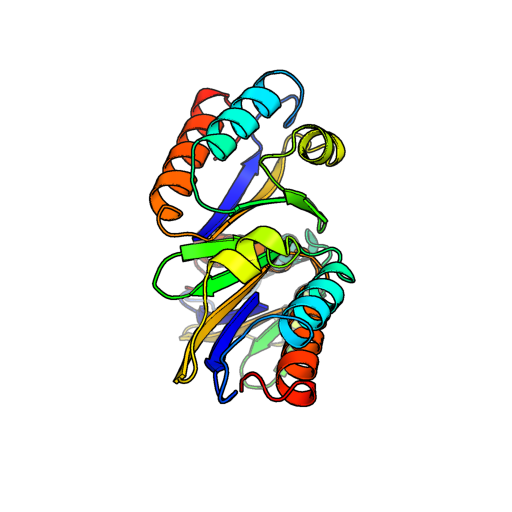 74 MET C CA 1
ATOM 1843 C C . MET C 1 74 ? 48.577 27.549 47.865 1.00 21.35 74 MET C C 1
ATOM 1844 O O . MET C 1 74 ? 47.759 26.737 48.313 1.00 22.42 74 MET C O 1
ATOM 1849 N N . ALA C 1 75 ? 49.542 28.098 48.607 1.00 23.47 75 ALA C N 1
ATOM 1850 C CA . ALA C 1 75 ? 49.638 27.818 50.048 1.00 22.81 75 ALA C CA 1
ATOM 1851 C C . ALA C 1 75 ? 48.419 28.362 50.773 1.00 22.60 75 ALA C C 1
ATOM 1852 O O . ALA C 1 75 ? 47.898 27.708 51.649 1.00 24.14 75 ALA C O 1
ATOM 1854 N N . ALA C 1 76 ? 47.969 29.568 50.399 1.00 21.72 76 ALA C N 1
ATOM 1855 C CA . ALA C 1 76 ? 46.789 30.199 51.051 1.00 24.22 76 ALA C CA 1
ATOM 1856 C C . ALA C 1 76 ? 45.513 29.404 50.733 1.00 24.11 76 ALA C C 1
ATOM 1857 O O . ALA C 1 76 ? 44.668 29.159 51.613 1.00 25.21 76 ALA C O 1
ATOM 1859 N N . LEU C 1 77 ? 45.412 28.910 49.509 1.00 20.43 77 LEU C N 1
ATOM 1860 C CA . LEU C 1 77 ? 44.235 28.096 49.096 1.00 22.16 77 LEU C CA 1
ATOM 1861 C C . LEU C 1 77 ? 44.258 26.720 49.805 1.00 22.35 77 LEU C C 1
ATOM 1862 O O . LEU C 1 77 ? 43.237 26.178 50.269 1.00 23.85 77 LEU C O 1
ATOM 1867 N N . THR C 1 78 ? 45.438 26.163 49.930 1.00 21.72 78 THR C N 1
ATOM 1868 C CA . THR C 1 78 ? 45.589 24.920 50.662 1.00 23.46 78 THR C CA 1
ATOM 1869 C C . THR C 1 78 ? 45.083 25.118 52.116 1.00 23.32 78 THR C C 1
ATOM 1870 O O . THR C 1 78 ? 44.334 24.274 52.671 1.00 25.46 78 THR C O 1
ATOM 1874 N N . ASP C 1 79 ? 45.463 26.228 52.713 1.00 22.68 79 ASP C N 1
ATOM 1875 C CA . ASP C 1 79 ? 45.111 26.553 54.100 1.00 24.53 79 ASP C CA 1
ATOM 1876 C C . ASP C 1 79 ? 43.607 26.748 54.247 1.00 23.22 79 ASP C C 1
ATOM 1877 O O . ASP C 1 79 ? 43.025 26.266 55.198 1.00 23.99 79 ASP C O 1
ATOM 1882 N N . THR C 1 80 ? 42.979 27.449 53.300 1.00 20.94 80 THR C N 1
ATOM 1883 C CA . THR C 1 80 ? 41.542 27.690 53.355 1.00 24.07 80 THR C CA 1
ATOM 1884 C C . THR C 1 80 ? 40.769 26.384 53.156 1.00 25.99 80 THR C C 1
ATOM 1885 O O . THR C 1 80 ? 39.795 26.153 53.860 1.00 23.28 80 THR C O 1
ATOM 1889 N N . LEU C 1 81 ? 41.189 25.556 52.201 1.00 24.54 81 LEU C N 1
ATOM 1890 C CA . LEU C 1 81 ? 40.565 24.251 51.962 1.00 23.46 81 LEU C CA 1
ATOM 1891 C C . LEU C 1 81 ? 40.613 23.397 53.245 1.00 28.79 81 LEU C C 1
ATOM 1892 O O . LEU C 1 81 ? 39.633 22.720 53.569 1.00 27.45 81 LEU C O 1
ATOM 1897 N N . ALA C 1 82 ? 41.728 23.464 53.972 1.00 25.11 82 ALA C N 1
ATOM 1898 C CA . ALA C 1 82 ? 41.879 22.772 55.273 1.00 26.40 82 ALA C CA 1
ATOM 1899 C C . ALA C 1 82 ? 40.981 23.399 56.365 1.00 25.86 82 ALA C C 1
ATOM 1900 O O . ALA C 1 82 ? 40.213 22.701 57.013 1.00 26.24 82 ALA C O 1
ATOM 1902 N N . LYS C 1 83 ? 41.045 24.710 56.532 1.00 24.27 83 LYS C N 1
ATOM 1903 C CA . LYS C 1 83 ? 40.337 25.380 57.613 1.00 23.00 83 LYS C CA 1
ATOM 1904 C C . LYS C 1 83 ? 38.834 25.262 57.446 1.00 27.30 83 LYS C C 1
ATOM 1905 O O . LYS C 1 83 ? 38.112 25.290 58.423 1.00 26.32 83 LYS C O 1
ATOM 1911 N N . GLU C 1 84 ? 38.369 25.125 56.201 1.00 26.41 84 GLU C N 1
ATOM 1912 C CA . GLU C 1 84 ? 36.935 25.071 55.910 1.00 25.02 84 GLU C CA 1
ATOM 1913 C C . GLU C 1 84 ? 36.452 23.632 55.823 1.00 26.41 84 GLU C C 1
ATOM 1914 O O . GLU C 1 84 ? 35.288 23.393 55.494 1.00 28.10 84 GLU C O 1
ATOM 1920 N N . GLY C 1 85 ? 37.343 22.675 56.085 1.00 26.99 85 GLY C N 1
ATOM 1921 C CA . GLY C 1 85 ? 37.008 21.255 56.035 1.00 31.44 85 GLY C CA 1
ATOM 1922 C C . GLY C 1 85 ? 36.655 20.731 54.650 1.00 30.46 85 GLY C C 1
ATOM 1923 O O . GLY C 1 85 ? 35.889 19.806 54.549 1.00 28.18 85 GLY C O 1
ATOM 1924 N N . LEU C 1 86 ? 37.207 21.347 53.596 1.00 28.59 86 LEU C N 1
ATOM 1925 C CA . LEU C 1 86 ? 36.835 21.027 52.196 1.00 27.86 86 LEU C CA 1
ATOM 1926 C C . LEU C 1 86 ? 37.672 19.984 51.493 1.00 28.31 86 LEU C C 1
ATOM 1927 O O . LEU C 1 86 ? 37.125 19.137 50.781 1.00 29.90 86 LEU C O 1
ATOM 1932 N N . ALA C 1 87 ? 38.993 20.033 51.643 1.00 28.81 87 ALA C N 1
ATOM 1933 C CA . ALA C 1 87 ? 39.843 19.154 50.830 1.00 33.50 87 ALA C CA 1
ATOM 1934 C C . ALA C 1 87 ? 41.273 19.120 51.319 1.00 33.98 87 ALA C C 1
ATOM 1935 O O . ALA C 1 87 ? 41.697 19.989 52.093 1.00 32.57 87 ALA C O 1
ATOM 1937 N N . GLU C 1 88 ? 42.004 18.105 50.845 1.00 34.38 88 GLU C N 1
ATOM 1938 C CA . GLU C 1 88 ? 43.397 17.858 51.248 1.00 33.28 88 GLU C CA 1
ATOM 1939 C C . GLU C 1 88 ? 44.161 17.141 50.155 1.00 34.27 88 GLU C C 1
ATOM 1940 O O . GLU C 1 88 ? 43.518 16.534 49.286 1.00 33.19 88 GLU C O 1
#